Protein AF-A0A969TTC8-F1 (afdb_monomer)

pLDDT: mean 94.63, std 5.93, range [57.34, 98.88]

Foldseek 3Di:
DWAWDDKDLQQVHDDPQKDKDLQADWDQDPLHIKGFAAEQADQFFCPPPHDGHDNFIWIWHKDFAKKKKKWKKAWDDDDFQWWKDKKKDDDSQFIKDFTFTDDPPFFTWGWMWTGHRRHTDIDTDGDRCRRQIKMWMWIDHQQKIWIWIDRPVPDIDTDDIDGGPVCGRHIMTIGMTIHHSHNDTDIMMGIRMMTMTGDDPPDDPPD

Mean predicted aligned error: 3.43 Å

Structure (mmCIF, N/CA/C/O backbone):
data_AF-A0A969TTC8-F1
#
_entry.id   AF-A0A969TTC8-F1
#
loop_
_atom_site.group_PDB
_atom_site.id
_atom_site.type_symbol
_atom_site.label_atom_id
_atom_site.label_alt_id
_atom_site.label_comp_id
_atom_site.label_asym_id
_atom_site.label_entity_id
_atom_site.label_seq_id
_atom_site.pdbx_PDB_ins_code
_atom_site.Cartn_x
_atom_site.Cartn_y
_atom_site.Cartn_z
_atom_site.occupancy
_atom_site.B_iso_or_equiv
_atom_site.auth_seq_id
_atom_site.auth_comp_id
_atom_site.auth_asym_id
_atom_site.auth_atom_id
_atom_site.pdbx_PDB_model_num
ATOM 1 N N . MET A 1 1 ? -22.488 1.813 10.861 1.00 68.00 1 MET A N 1
ATOM 2 C CA . MET A 1 1 ? -21.844 2.554 9.758 1.00 68.00 1 MET A CA 1
ATOM 3 C C . MET A 1 1 ? -20.487 2.964 10.267 1.00 68.00 1 MET A C 1
ATOM 5 O O . MET A 1 1 ? -20.436 3.607 11.314 1.00 68.00 1 MET A O 1
ATOM 9 N N . ALA A 1 2 ? -19.436 2.555 9.566 1.00 84.56 2 ALA A N 1
ATOM 10 C CA . ALA A 1 2 ? -18.064 2.899 9.900 1.00 84.56 2 ALA A CA 1
ATOM 11 C C . ALA A 1 2 ? -17.879 4.426 10.033 1.00 84.56 2 ALA A C 1
ATOM 13 O O . ALA A 1 2 ? -18.469 5.205 9.280 1.00 84.56 2 ALA A O 1
ATOM 14 N N . GLU A 1 3 ? -17.085 4.856 11.013 1.00 93.69 3 GLU A N 1
ATOM 15 C CA . GLU A 1 3 ? -16.766 6.273 11.232 1.00 93.69 3 GLU A CA 1
ATOM 16 C C . GLU A 1 3 ? -15.647 6.685 10.268 1.00 93.69 3 GLU A C 1
ATOM 18 O O . GLU A 1 3 ? -14.581 6.068 10.245 1.00 93.69 3 GLU A O 1
ATOM 23 N N . LEU A 1 4 ? -15.870 7.740 9.484 1.00 96.38 4 LEU A N 1
ATOM 24 C CA . LEU A 1 4 ? -14.861 8.267 8.571 1.00 96.38 4 LEU A CA 1
ATOM 25 C C . LEU A 1 4 ? -13.770 9.012 9.346 1.00 96.38 4 LEU A C 1
ATOM 27 O O . LEU A 1 4 ? -14.056 9.969 10.061 1.00 96.38 4 LEU A O 1
ATOM 31 N N . LEU A 1 5 ? -12.515 8.596 9.177 1.00 97.12 5 LEU A N 1
ATOM 32 C CA . LEU A 1 5 ? -11.364 9.201 9.854 1.00 97.12 5 LEU A CA 1
ATOM 33 C C . LEU A 1 5 ? -10.503 10.056 8.927 1.00 97.12 5 LEU A C 1
ATOM 35 O O . LEU A 1 5 ? -9.844 10.980 9.407 1.00 97.12 5 LEU A O 1
ATOM 39 N N . ALA A 1 6 ? -10.441 9.705 7.642 1.00 97.62 6 ALA A N 1
ATOM 40 C CA . ALA A 1 6 ? -9.822 10.495 6.584 1.00 97.62 6 ALA A CA 1
ATOM 41 C C . ALA A 1 6 ? -10.371 10.059 5.219 1.00 97.62 6 ALA A C 1
ATOM 43 O O . ALA A 1 6 ? -10.564 8.867 4.980 1.00 97.62 6 ALA A O 1
ATOM 44 N N . GLU A 1 7 ? -10.568 11.017 4.321 1.00 97.81 7 GLU A N 1
ATOM 45 C CA . GLU A 1 7 ? -10.878 10.787 2.911 1.00 97.81 7 GLU A CA 1
ATOM 46 C C . GLU A 1 7 ? -10.216 11.888 2.093 1.00 97.81 7 GLU A C 1
ATOM 48 O O . GLU A 1 7 ? -10.334 13.065 2.431 1.00 97.81 7 GLU A O 1
ATOM 53 N N . THR A 1 8 ? -9.458 11.517 1.066 1.00 98.06 8 THR A N 1
ATOM 54 C CA . THR A 1 8 ? -8.721 12.487 0.256 1.00 98.06 8 THR A CA 1
ATOM 55 C C . THR A 1 8 ? -8.452 11.950 -1.144 1.00 98.06 8 THR A C 1
ATOM 57 O O . THR A 1 8 ? -8.243 10.749 -1.322 1.00 98.06 8 THR A O 1
ATOM 60 N N . ASP A 1 9 ? -8.426 12.851 -2.126 1.00 97.44 9 ASP A N 1
ATOM 61 C CA . ASP A 1 9 ? -7.838 12.636 -3.454 1.00 97.44 9 ASP A CA 1
ATOM 62 C C . ASP A 1 9 ? -6.409 13.214 -3.559 1.00 97.44 9 ASP A C 1
ATOM 64 O O . ASP A 1 9 ? -5.820 13.248 -4.639 1.00 97.44 9 ASP A O 1
ATOM 68 N N . PHE A 1 10 ? -5.866 13.657 -2.417 1.00 97.62 10 PHE A N 1
ATOM 69 C CA . PHE A 1 10 ? -4.567 14.289 -2.200 1.00 97.62 10 PHE A CA 1
ATOM 70 C C . PHE A 1 10 ? -4.339 15.647 -2.871 1.00 97.62 10 PHE A C 1
ATOM 72 O O . PHE A 1 10 ? -3.248 16.196 -2.726 1.00 97.62 10 PHE A O 1
ATOM 79 N N . LYS A 1 11 ? -5.323 16.238 -3.562 1.00 94.81 11 LYS A N 1
ATOM 80 C CA . LYS A 1 11 ? -5.116 17.510 -4.285 1.00 94.81 11 LYS A CA 1
ATOM 81 C C . LYS A 1 11 ? -4.810 18.696 -3.376 1.00 94.81 11 LYS A C 1
ATOM 83 O O . LYS A 1 11 ? -4.089 19.600 -3.786 1.00 94.81 11 LY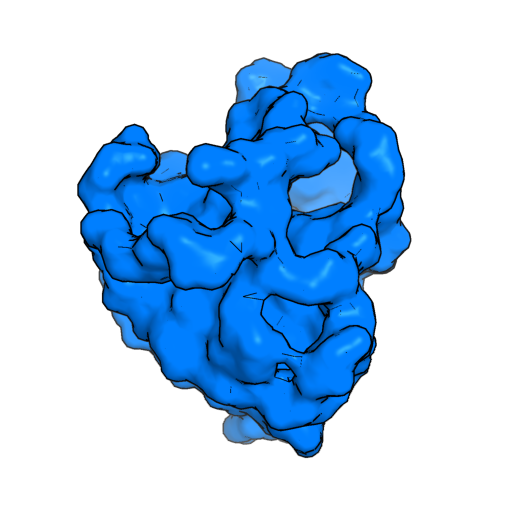S A O 1
ATOM 88 N N . ASP A 1 12 ? -5.303 18.656 -2.143 1.00 94.06 12 ASP A N 1
ATOM 89 C CA . ASP A 1 12 ? -5.035 19.669 -1.118 1.00 94.06 12 ASP A CA 1
ATOM 90 C C . ASP A 1 12 ? -3.782 19.352 -0.274 1.00 94.06 12 ASP A C 1
ATOM 92 O O . ASP A 1 12 ? -3.497 20.039 0.707 1.00 94.06 12 ASP A O 1
ATOM 96 N N . GLY A 1 13 ? -3.016 18.319 -0.645 1.00 95.12 13 GLY A N 1
ATOM 97 C CA . GLY A 1 13 ? -1.820 17.882 0.068 1.00 95.12 13 GLY A CA 1
ATOM 98 C C . GLY A 1 13 ? -2.011 16.605 0.884 1.00 95.12 13 GLY A C 1
ATOM 99 O O . GLY A 1 13 ? -2.958 15.836 0.709 1.00 95.12 13 GLY A O 1
ATOM 100 N N . ILE A 1 14 ? -1.058 16.368 1.786 1.00 97.50 14 ILE A N 1
ATOM 101 C CA . ILE A 1 14 ? -1.082 15.229 2.705 1.00 97.50 14 ILE A CA 1
ATOM 102 C C . ILE A 1 14 ? -2.140 15.488 3.795 1.00 97.50 14 ILE A C 1
ATOM 104 O O . ILE A 1 14 ? -2.090 16.537 4.442 1.00 97.50 14 ILE A O 1
ATOM 108 N N . PRO A 1 15 ? -3.084 14.556 4.034 1.00 96.12 15 PRO A N 1
ATOM 109 C CA . PRO A 1 15 ? -4.118 14.721 5.055 1.00 96.12 15 PRO A CA 1
ATOM 110 C C . PRO A 1 15 ? -3.533 14.785 6.475 1.00 96.12 15 PRO A C 1
ATOM 112 O O . PRO A 1 15 ? -2.512 14.167 6.781 1.00 96.12 15 PRO A O 1
ATOM 115 N N . GLU A 1 16 ? -4.220 15.492 7.375 1.00 95.88 16 GLU A N 1
ATOM 116 C CA . GLU A 1 16 ? -3.788 15.649 8.767 1.00 95.88 16 GLU A CA 1
ATOM 117 C C . GLU A 1 16 ? -3.580 14.295 9.474 1.00 95.88 16 GLU A C 1
ATOM 119 O O . GLU A 1 16 ? -4.350 13.341 9.323 1.00 95.88 16 GLU A O 1
ATOM 124 N N . GLY A 1 17 ? -2.520 14.213 10.284 1.00 96.81 17 GLY A N 1
ATOM 125 C CA . GLY A 1 17 ? -2.182 13.022 11.063 1.00 96.81 17 GLY A CA 1
ATOM 126 C C . GLY A 1 17 ? -1.438 11.939 10.281 1.00 96.81 17 GLY A C 1
ATOM 127 O O . GLY A 1 17 ? -1.075 10.925 10.884 1.00 96.81 17 GLY A O 1
ATOM 128 N N . PHE A 1 18 ?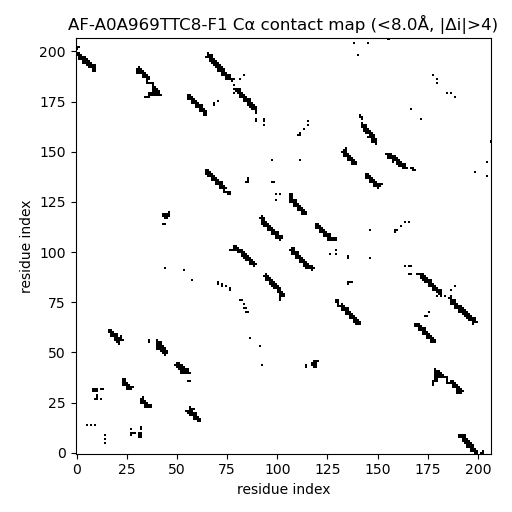 -1.187 12.147 8.985 1.00 98.56 18 PHE A N 1
ATOM 129 C CA . PHE A 1 18 ? -0.270 11.324 8.206 1.00 98.56 18 PHE A CA 1
ATOM 130 C C . PHE A 1 18 ? 1.155 11.879 8.273 1.00 98.56 18 PHE A C 1
ATOM 132 O O . PHE A 1 18 ? 1.369 13.089 8.285 1.00 98.56 18 PHE A O 1
ATOM 139 N N . THR A 1 19 ? 2.137 10.985 8.340 1.00 98.50 19 THR A N 1
ATOM 140 C CA . THR A 1 19 ? 3.561 11.324 8.384 1.00 98.50 19 THR A CA 1
ATOM 141 C C . THR A 1 19 ? 4.385 10.302 7.615 1.00 98.50 19 THR A C 1
ATOM 143 O O . THR A 1 19 ? 3.953 9.161 7.425 1.00 98.50 19 THR A O 1
ATOM 146 N N . TRP A 1 20 ? 5.566 10.711 7.167 1.00 98.69 20 TRP A N 1
ATOM 147 C CA . TRP A 1 20 ? 6.471 9.858 6.415 1.00 98.69 20 TRP A CA 1
ATOM 148 C C . TRP A 1 20 ? 7.391 9.045 7.321 1.00 98.69 20 TRP A C 1
ATOM 150 O O . TRP A 1 20 ? 7.944 9.521 8.313 1.00 98.69 20 TRP A O 1
ATOM 160 N N . ARG A 1 21 ? 7.628 7.812 6.895 1.00 98.50 21 ARG A N 1
ATOM 161 C CA . ARG A 1 21 ? 8.827 7.033 7.179 1.00 98.50 21 ARG A CA 1
ATOM 162 C C . ARG A 1 21 ? 9.594 6.914 5.865 1.00 98.50 21 ARG A C 1
ATOM 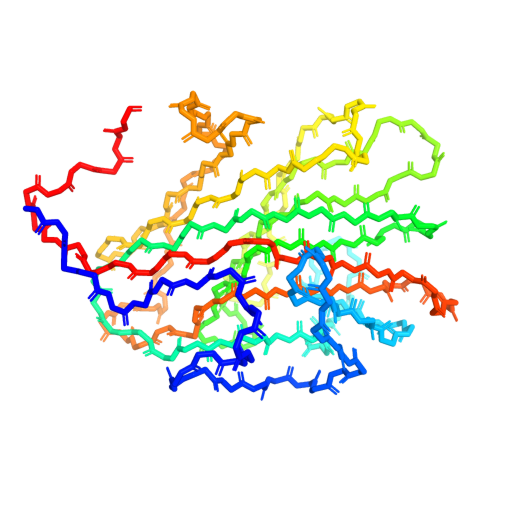164 O O . ARG A 1 21 ? 8.989 6.585 4.849 1.00 98.50 21 ARG A O 1
ATOM 171 N N . ASN A 1 22 ? 10.902 7.174 5.910 1.00 98.12 22 ASN A N 1
ATOM 172 C CA . ASN A 1 22 ? 11.776 7.193 4.732 1.00 98.12 22 ASN A CA 1
ATOM 173 C C . ASN A 1 22 ? 11.212 8.124 3.638 1.00 98.12 22 ASN A C 1
ATOM 175 O O . ASN A 1 22 ? 10.869 7.672 2.549 1.00 98.12 22 ASN A O 1
ATOM 179 N N . GLU A 1 23 ? 11.031 9.408 3.977 1.00 98.31 23 GLU A N 1
ATOM 180 C CA . GLU A 1 23 ? 10.393 10.383 3.086 1.00 98.31 23 GLU A CA 1
ATOM 181 C C . GLU A 1 23 ? 11.099 10.435 1.715 1.00 98.31 23 GLU A C 1
ATOM 183 O O . GLU A 1 23 ? 12.315 10.649 1.668 1.00 98.31 23 GLU A O 1
ATOM 188 N N . PRO A 1 24 ? 10.362 10.208 0.615 1.00 97.62 24 PRO A N 1
ATOM 189 C CA . PRO A 1 24 ? 10.896 10.236 -0.739 1.00 97.62 24 PRO A CA 1
ATOM 190 C C . PRO A 1 24 ? 10.780 11.637 -1.349 1.00 97.62 24 PRO A C 1
ATOM 192 O O . PRO A 1 24 ? 10.240 12.560 -0.738 1.00 97.62 24 PRO A O 1
ATOM 195 N N . GLU A 1 25 ? 11.193 11.780 -2.606 1.00 97.81 25 GLU A N 1
ATOM 196 C CA . GLU A 1 25 ? 10.643 12.852 -3.432 1.00 97.81 25 GLU A CA 1
ATOM 197 C C . GLU A 1 25 ? 9.165 12.551 -3.721 1.00 97.81 25 GLU A C 1
ATOM 199 O O . GLU A 1 25 ? 8.782 11.424 -4.057 1.00 97.81 25 GLU A O 1
ATOM 204 N N . TRP A 1 26 ? 8.311 13.557 -3.561 1.00 97.62 26 TRP A N 1
ATOM 205 C CA . TRP A 1 26 ? 6.886 13.443 -3.838 1.00 97.62 26 TRP A CA 1
ATOM 206 C C . TRP A 1 26 ? 6.322 14.779 -4.304 1.00 97.62 26 TRP A C 1
ATOM 208 O O . TRP A 1 26 ? 6.857 15.849 -4.008 1.00 97.62 26 TRP A O 1
ATOM 218 N N . HIS A 1 27 ? 5.218 14.717 -5.039 1.00 97.44 27 HIS A N 1
ATOM 219 C CA . HIS A 1 27 ? 4.467 15.899 -5.435 1.00 97.44 27 HIS A CA 1
ATOM 220 C C . HIS A 1 27 ? 2.973 15.591 -5.530 1.00 97.44 27 HIS A C 1
ATOM 222 O O . HIS A 1 27 ? 2.555 14.436 -5.605 1.00 97.44 27 HIS A O 1
ATOM 228 N N . VAL A 1 28 ? 2.160 16.643 -5.536 1.00 97.38 28 VAL A N 1
ATOM 229 C CA . VAL A 1 28 ? 0.719 16.554 -5.781 1.00 97.38 28 VAL A CA 1
ATOM 230 C C . VAL A 1 28 ? 0.424 17.106 -7.169 1.00 97.38 28 VAL A C 1
ATOM 232 O O . VAL A 1 28 ? 0.892 18.190 -7.521 1.00 97.38 28 VAL A O 1
ATOM 235 N N . GLY A 1 29 ? -0.349 16.363 -7.957 1.00 93.06 29 GLY A N 1
ATOM 236 C CA . GL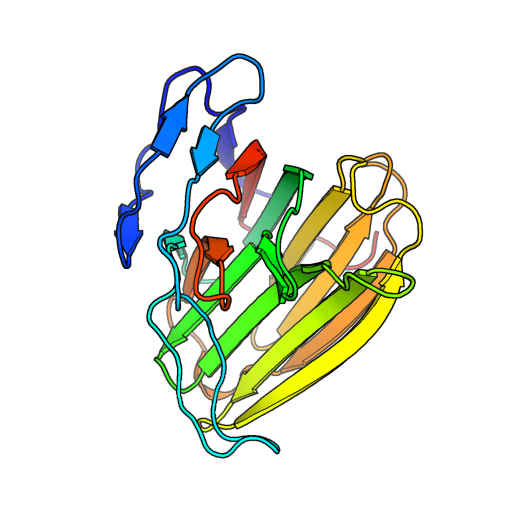Y A 1 29 ? -0.749 16.746 -9.309 1.00 93.06 29 GLY A CA 1
ATOM 237 C C . GLY A 1 29 ? -2.143 16.242 -9.675 1.00 93.06 29 GLY A C 1
ATOM 238 O O . GLY A 1 29 ? -2.933 15.846 -8.822 1.00 93.06 29 GLY A O 1
ATOM 239 N N . GLU A 1 30 ? -2.455 16.216 -10.973 1.00 92.31 30 GLU A N 1
ATOM 240 C CA . GLU A 1 30 ? -3.776 15.790 -11.469 1.00 92.31 30 GLU A CA 1
ATOM 241 C C . GLU A 1 30 ? -4.137 14.345 -11.085 1.00 92.31 30 GLU A C 1
ATOM 243 O O . GLU A 1 30 ? -5.313 14.017 -10.924 1.00 92.31 30 GLU A O 1
ATOM 248 N N . LYS A 1 31 ? -3.125 13.485 -10.917 1.00 93.25 31 LYS A N 1
ATOM 249 C CA . LYS A 1 31 ? -3.279 12.074 -10.529 1.00 93.25 31 LYS A CA 1
ATOM 250 C C . LYS A 1 31 ? -3.348 11.857 -9.008 1.00 93.25 31 LYS A C 1
ATOM 252 O O . LYS A 1 31 ? -3.421 10.705 -8.584 1.00 93.25 31 LYS A O 1
ATOM 257 N N . GLY A 1 32 ? -3.340 12.929 -8.214 1.00 96.69 32 GLY A N 1
ATOM 258 C CA . GLY A 1 32 ? -3.258 12.893 -6.754 1.00 96.69 32 GLY A CA 1
ATOM 259 C C . GLY A 1 32 ? -1.814 12.978 -6.257 1.00 96.69 32 GLY A C 1
ATOM 260 O O . GLY A 1 32 ? -1.006 13.713 -6.830 1.00 96.69 32 GLY A O 1
ATOM 261 N N . LEU A 1 33 ? -1.491 12.248 -5.189 1.00 98.12 33 LEU A N 1
ATOM 262 C CA . LEU A 1 33 ? -0.146 12.204 -4.608 1.00 98.12 33 LEU A CA 1
ATOM 263 C C . LEU A 1 33 ? 0.724 11.227 -5.395 1.00 98.12 33 LEU A C 1
ATOM 265 O O . LEU A 1 33 ? 0.432 10.034 -5.408 1.00 98.12 33 LEU A O 1
ATOM 269 N N . CYS A 1 34 ? 1.801 11.713 -5.997 1.00 97.69 34 CYS A N 1
ATOM 270 C CA . CYS A 1 34 ? 2.781 10.896 -6.701 1.00 97.69 34 CYS A CA 1
ATOM 271 C C . CYS A 1 34 ? 4.072 10.786 -5.882 1.00 97.69 34 CYS A C 1
ATOM 273 O O . CYS A 1 34 ? 4.607 11.785 -5.398 1.00 97.69 34 CYS A O 1
ATOM 275 N N . ILE A 1 35 ? 4.538 9.551 -5.712 1.00 97.62 35 ILE A N 1
ATOM 276 C CA . ILE A 1 35 ? 5.702 9.159 -4.923 1.00 97.62 35 ILE A CA 1
ATOM 277 C C . ILE A 1 35 ? 6.780 8.636 -5.870 1.00 97.62 35 ILE A C 1
ATOM 279 O O . ILE A 1 35 ? 6.526 7.682 -6.609 1.00 97.62 35 ILE A O 1
ATOM 283 N N . ALA A 1 36 ? 7.980 9.208 -5.789 1.00 96.94 36 ALA A N 1
ATOM 284 C CA . ALA A 1 36 ? 9.162 8.755 -6.514 1.00 96.94 36 ALA A CA 1
ATOM 285 C C . ALA A 1 36 ? 10.151 8.100 -5.529 1.00 96.94 36 ALA A C 1
ATOM 287 O O . ALA A 1 36 ? 10.966 8.794 -4.909 1.00 96.94 36 ALA A O 1
ATOM 288 N N . PRO A 1 37 ? 10.069 6.773 -5.302 1.00 97.12 37 PRO A N 1
ATOM 289 C CA . PRO A 1 37 ? 11.011 6.090 -4.427 1.00 97.12 37 PRO A CA 1
ATOM 290 C C . PRO A 1 37 ? 12.431 6.129 -5.005 1.00 97.12 37 PRO A C 1
ATOM 292 O O . PRO A 1 37 ? 12.645 5.940 -6.203 1.00 97.12 37 PRO A O 1
ATOM 295 N N . ALA A 1 38 ? 13.417 6.316 -4.127 1.00 97.19 38 ALA A N 1
ATOM 296 C CA . ALA A 1 38 ? 14.814 6.131 -4.492 1.00 97.19 38 ALA A CA 1
ATOM 297 C C . ALA A 1 38 ? 15.090 4.666 -4.878 1.00 97.19 38 ALA A C 1
ATOM 299 O O . ALA A 1 38 ? 14.371 3.748 -4.471 1.00 97.19 38 ALA A O 1
ATOM 300 N N . ALA A 1 39 ? 16.165 4.459 -5.638 1.00 97.12 39 ALA A N 1
ATOM 301 C CA . ALA A 1 39 ? 16.667 3.132 -5.966 1.00 97.12 39 ALA A CA 1
ATOM 302 C C . ALA A 1 39 ? 17.026 2.345 -4.695 1.00 97.12 39 ALA A C 1
ATOM 304 O O . ALA A 1 39 ? 17.329 2.928 -3.651 1.00 97.12 39 ALA A O 1
ATOM 305 N N . GLU A 1 40 ? 17.030 1.020 -4.809 1.00 97.25 40 GLU A N 1
ATOM 306 C CA . GLU A 1 40 ? 17.380 0.083 -3.737 1.00 97.25 40 GLU A CA 1
ATOM 307 C C . GLU A 1 40 ? 16.497 0.238 -2.481 1.00 97.25 40 GLU A C 1
ATOM 309 O O . GLU A 1 40 ? 16.941 0.029 -1.347 1.00 97.25 40 GLU A O 1
ATOM 314 N N . THR A 1 41 ? 15.223 0.592 -2.681 1.00 98.06 41 THR A N 1
ATOM 315 C CA . THR A 1 41 ? 14.199 0.624 -1.627 1.00 98.06 41 THR A CA 1
ATOM 316 C C . THR A 1 41 ? 13.320 -0.620 -1.681 1.00 98.06 41 THR A C 1
ATOM 318 O O . THR A 1 41 ? 12.853 -1.004 -2.752 1.00 98.06 41 THR A O 1
ATOM 321 N N . ASP A 1 42 ? 13.077 -1.259 -0.533 1.00 98.44 42 ASP A N 1
ATOM 322 C CA . ASP A 1 42 ? 12.214 -2.442 -0.426 1.00 98.44 42 ASP A CA 1
ATOM 323 C C . ASP A 1 42 ? 11.723 -2.684 1.019 1.00 98.44 42 ASP A C 1
ATOM 325 O O . ASP A 1 42 ? 12.219 -2.109 1.995 1.00 98.44 42 ASP A O 1
ATOM 329 N N . TYR A 1 43 ? 10.743 -3.579 1.136 1.00 98.62 43 TYR A N 1
ATOM 330 C CA . TYR A 1 43 ? 10.297 -4.216 2.369 1.00 98.62 43 TYR A CA 1
ATOM 331 C C . TYR A 1 43 ? 10.317 -5.736 2.200 1.00 98.62 43 TYR A C 1
ATOM 333 O O . TYR A 1 43 ? 9.461 -6.298 1.507 1.00 98.62 43 TYR A O 1
ATOM 341 N N . TRP A 1 44 ? 11.260 -6.404 2.862 1.00 98.62 44 TRP A N 1
ATOM 342 C CA . TRP A 1 44 ? 11.375 -7.862 2.879 1.00 98.62 44 TRP A CA 1
ATOM 343 C C . TRP A 1 44 ? 12.187 -8.338 4.078 1.00 98.62 44 TRP A C 1
ATOM 345 O O . TRP A 1 44 ? 13.175 -7.710 4.452 1.00 98.62 44 TRP A O 1
ATOM 355 N N . GLN A 1 45 ? 11.822 -9.485 4.647 1.00 98.56 45 GLN A N 1
ATOM 356 C CA . GLN A 1 45 ? 12.540 -10.075 5.768 1.00 98.56 45 GLN A CA 1
ATOM 357 C C . GLN A 1 45 ? 12.878 -11.549 5.523 1.00 98.56 45 GLN A C 1
ATOM 359 O O . GLN A 1 45 ? 12.004 -12.412 5.578 1.00 98.56 45 GLN A O 1
ATOM 364 N N . ARG A 1 46 ? 14.175 -11.822 5.313 1.00 98.44 46 ARG A N 1
ATOM 365 C CA . ARG A 1 46 ? 14.903 -13.110 5.392 1.00 98.44 46 ARG A CA 1
ATOM 366 C C . ARG A 1 46 ? 14.475 -14.241 4.464 1.00 98.44 46 ARG A C 1
ATOM 368 O O . ARG A 1 46 ? 15.343 -14.900 3.896 1.00 98.44 46 ARG A O 1
ATOM 375 N N . THR A 1 47 ? 13.184 -14.518 4.328 1.00 98.25 47 THR A N 1
ATOM 376 C CA . THR A 1 47 ? 12.657 -15.698 3.641 1.00 98.25 47 THR A CA 1
ATOM 377 C C . THR A 1 47 ? 13.259 -15.837 2.252 1.00 98.25 47 THR A C 1
ATOM 379 O O . THR A 1 47 ? 13.239 -14.886 1.475 1.00 98.25 47 THR A O 1
ATOM 382 N N . HIS A 1 48 ? 13.784 -17.029 1.958 1.00 98.00 48 HIS A N 1
ATOM 383 C CA . HIS A 1 48 ? 14.444 -17.422 0.708 1.00 98.00 48 HIS A CA 1
ATOM 384 C C . HIS A 1 48 ? 15.735 -16.653 0.353 1.00 98.00 48 HIS A C 1
ATOM 386 O O . HIS A 1 48 ? 16.737 -17.290 0.037 1.00 98.00 48 HIS A O 1
ATOM 392 N N . TYR A 1 49 ? 15.742 -15.322 0.434 1.00 96.19 49 TYR A N 1
ATOM 393 C CA . TYR A 1 49 ? 16.833 -14.475 -0.052 1.00 96.19 49 TYR A CA 1
ATOM 394 C C . TYR A 1 49 ? 17.894 -14.116 0.999 1.00 96.19 49 TYR A C 1
ATOM 396 O O . TYR A 1 49 ? 18.991 -13.691 0.645 1.00 96.19 49 TYR A O 1
ATOM 404 N N . GLY A 1 50 ? 17.593 -14.264 2.291 1.00 95.56 50 GLY A N 1
ATOM 405 C CA . GLY A 1 50 ? 18.526 -14.027 3.398 1.00 95.56 50 GLY A CA 1
ATOM 406 C C . GLY A 1 50 ? 18.792 -12.559 3.758 1.00 95.56 50 GLY A C 1
ATOM 407 O O . GLY A 1 50 ? 19.342 -12.309 4.829 1.00 95.56 50 GLY A O 1
ATOM 408 N N . PHE A 1 51 ? 18.389 -11.596 2.925 1.00 96.88 51 PHE A N 1
ATOM 409 C CA . PHE A 1 51 ? 18.499 -10.166 3.224 1.00 96.88 51 PHE A CA 1
ATOM 410 C C . PHE A 1 51 ? 17.316 -9.630 4.045 1.00 96.88 51 PHE A C 1
ATOM 412 O O . PHE A 1 51 ? 16.249 -10.246 4.120 1.00 96.88 51 PHE A O 1
ATOM 419 N N . CYS A 1 52 ? 17.521 -8.451 4.630 1.00 97.81 52 CYS A N 1
ATOM 420 C CA . CYS A 1 52 ? 16.522 -7.669 5.351 1.00 97.81 52 CYS A CA 1
ATOM 421 C C . CYS A 1 52 ? 16.473 -6.264 4.741 1.00 97.81 52 CYS A C 1
ATOM 423 O O . CYS A 1 52 ? 17.494 -5.573 4.715 1.00 97.81 52 CYS A O 1
ATOM 425 N N . HIS A 1 53 ? 15.302 -5.852 4.264 1.00 98.19 53 HIS A N 1
ATOM 426 C CA . HIS A 1 53 ? 15.032 -4.506 3.772 1.00 98.19 53 HIS A CA 1
ATOM 427 C C . HIS A 1 53 ? 13.827 -3.923 4.512 1.00 98.19 53 HIS A C 1
ATOM 429 O O . HIS A 1 53 ? 12.777 -4.559 4.609 1.00 98.19 53 HIS A O 1
ATOM 435 N N . ASP A 1 54 ? 14.003 -2.711 5.038 1.00 98.19 54 ASP A N 1
ATOM 436 C CA . ASP A 1 54 ? 12.989 -1.952 5.781 1.00 98.19 54 ASP A CA 1
ATOM 437 C C . ASP A 1 54 ? 13.099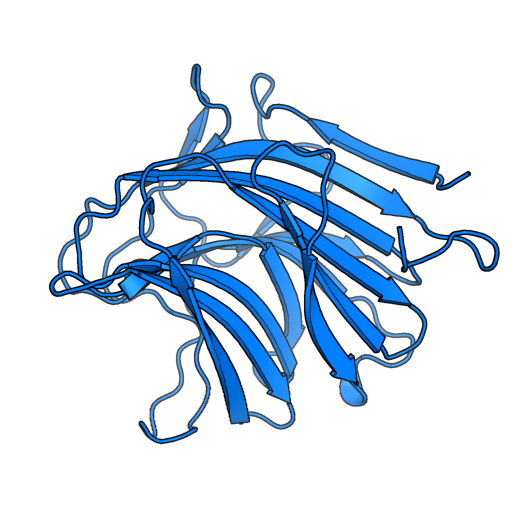 -0.440 5.495 1.00 98.19 54 ASP A C 1
ATOM 439 O O . ASP A 1 54 ? 12.867 0.420 6.347 1.00 98.19 54 ASP A O 1
ATOM 443 N N . ASN A 1 55 ? 13.522 -0.101 4.276 1.00 98.38 55 ASN A N 1
ATOM 444 C CA . ASN A 1 55 ? 13.908 1.255 3.871 1.00 98.38 55 ASN A CA 1
ATOM 445 C C . ASN A 1 55 ? 12.947 1.889 2.851 1.00 98.38 55 ASN A C 1
ATOM 447 O O . ASN A 1 55 ? 13.195 3.006 2.400 1.00 98.38 55 ASN A O 1
ATOM 451 N N . GLY A 1 56 ? 11.853 1.208 2.503 1.00 98.31 56 GLY A N 1
ATOM 452 C CA . GLY A 1 56 ? 10.829 1.736 1.605 1.00 98.31 56 GLY A CA 1
ATOM 453 C C . GLY A 1 56 ? 10.178 3.035 2.106 1.00 98.31 56 GLY A C 1
ATOM 454 O O . GLY A 1 56 ? 9.982 3.192 3.314 1.00 98.31 56 GLY A O 1
ATOM 455 N N . PRO A 1 57 ? 9.830 3.972 1.211 1.00 98.50 57 PRO A N 1
ATOM 456 C CA . PRO A 1 57 ? 8.951 5.092 1.527 1.00 98.50 57 PRO A CA 1
ATOM 457 C C . PRO A 1 57 ? 7.556 4.669 1.987 1.00 98.50 57 PRO A C 1
ATOM 459 O O . PRO A 1 57 ? 6.900 3.852 1.340 1.00 98.50 57 PRO A O 1
ATOM 462 N N . PHE A 1 58 ? 7.078 5.267 3.078 1.00 98.81 58 PHE A N 1
ATOM 463 C CA . PHE A 1 58 ? 5.787 4.940 3.681 1.00 98.81 58 PHE A CA 1
ATOM 464 C C . PHE A 1 58 ? 5.126 6.169 4.312 1.00 98.81 58 PHE A C 1
ATOM 466 O O . PHE A 1 58 ? 5.622 6.704 5.303 1.00 98.81 58 PHE A O 1
ATOM 473 N N . LEU A 1 59 ? 3.987 6.598 3.765 1.00 98.88 59 LEU A N 1
ATOM 474 C CA . LEU A 1 59 ? 3.143 7.648 4.340 1.00 98.88 59 LEU A CA 1
ATOM 475 C C . LEU A 1 59 ? 2.034 7.000 5.157 1.00 98.88 59 LEU A C 1
ATOM 477 O O . LEU A 1 59 ? 1.228 6.249 4.604 1.00 98.88 59 LEU A O 1
ATOM 481 N N . PHE A 1 60 ? 1.948 7.304 6.449 1.00 98.81 60 PHE A N 1
ATOM 482 C CA . PHE A 1 60 ? 1.066 6.570 7.352 1.00 98.81 60 PHE A CA 1
ATOM 483 C C . PHE A 1 60 ? 0.425 7.428 8.426 1.00 98.81 60 PHE A C 1
ATOM 485 O O . PHE A 1 60 ? 0.981 8.431 8.866 1.00 98.81 60 PHE A O 1
ATOM 492 N N . ARG A 1 61 ? -0.708 6.945 8.934 1.00 98.50 61 ARG A N 1
ATOM 493 C CA . ARG A 1 61 ? -1.320 7.403 10.181 1.00 98.50 61 ARG A CA 1
ATOM 494 C C . ARG A 1 61 ? -1.284 6.276 11.207 1.00 98.50 61 ARG A C 1
ATOM 496 O O . ARG A 1 61 ? -1.488 5.110 10.875 1.00 98.50 61 ARG A O 1
ATOM 503 N N . ARG A 1 62 ? -1.029 6.612 12.475 1.00 97.81 62 ARG A N 1
ATOM 504 C CA . ARG A 1 62 ? -1.122 5.640 13.577 1.00 97.81 62 ARG A CA 1
ATOM 505 C C . ARG A 1 62 ? -2.578 5.351 13.911 1.00 97.81 62 ARG A C 1
ATOM 507 O O . ARG A 1 62 ? -3.350 6.265 14.195 1.00 97.81 62 ARG A O 1
ATOM 514 N N . MET A 1 63 ? -2.914 4.071 13.938 1.00 96.62 63 MET A N 1
ATOM 515 C CA . MET A 1 63 ? -4.263 3.555 14.092 1.00 96.62 63 MET A CA 1
ATOM 516 C C . MET A 1 63 ? -4.335 2.556 15.235 1.00 96.62 63 MET A C 1
ATOM 518 O O . MET A 1 63 ? -3.532 1.636 15.317 1.00 96.62 63 MET A O 1
ATOM 522 N N . LYS A 1 64 ? -5.322 2.728 16.117 1.00 94.06 64 LYS A N 1
ATOM 523 C CA . LYS A 1 64 ? -5.638 1.786 17.196 1.00 94.06 64 LYS A CA 1
ATOM 524 C C . LYS A 1 64 ? -7.063 1.266 17.032 1.00 94.06 64 LYS A C 1
ATOM 526 O O . LYS A 1 64 ? -7.972 2.056 16.753 1.00 94.06 64 LYS A O 1
ATOM 531 N N . GLY A 1 65 ? -7.241 -0.027 17.299 1.00 93.62 65 GLY A N 1
ATOM 532 C CA . GLY A 1 65 ? -8.514 -0.731 17.151 1.00 93.62 65 GLY A CA 1
ATOM 533 C C . GLY A 1 65 ? -8.780 -1.142 15.707 1.00 93.62 65 GLY A C 1
ATOM 534 O O . GLY A 1 65 ? -7.863 -1.150 14.888 1.00 93.62 65 GLY A O 1
ATOM 535 N N . ASP A 1 66 ? -10.036 -1.464 15.420 1.00 95.44 66 ASP A N 1
ATOM 536 C CA . ASP A 1 66 ? -10.448 -1.989 14.122 1.00 95.44 66 ASP A CA 1
ATOM 537 C C . ASP A 1 66 ? -10.634 -0.855 13.106 1.00 95.44 66 ASP A C 1
ATOM 539 O O . ASP A 1 66 ? -11.200 0.203 13.413 1.00 95.44 66 ASP A O 1
ATOM 543 N N . PHE A 1 67 ? -10.134 -1.054 11.890 1.00 96.81 67 PHE A N 1
ATOM 544 C CA . PHE A 1 67 ? -10.180 -0.045 10.834 1.00 96.81 67 PHE A CA 1
ATOM 545 C C . PHE A 1 67 ? -10.162 -0.670 9.443 1.00 96.81 67 PHE A C 1
ATOM 547 O O . PHE A 1 67 ? -9.767 -1.821 9.255 1.00 96.81 67 PHE A O 1
ATOM 554 N N . ARG A 1 68 ? -10.546 0.130 8.454 1.00 97.81 68 ARG A N 1
ATOM 555 C CA . ARG A 1 68 ? -10.460 -0.184 7.033 1.00 97.81 68 ARG A CA 1
ATOM 556 C C . ARG A 1 68 ? -9.732 0.932 6.312 1.00 97.81 68 ARG A C 1
ATOM 558 O O . ARG A 1 68 ? -10.087 2.097 6.458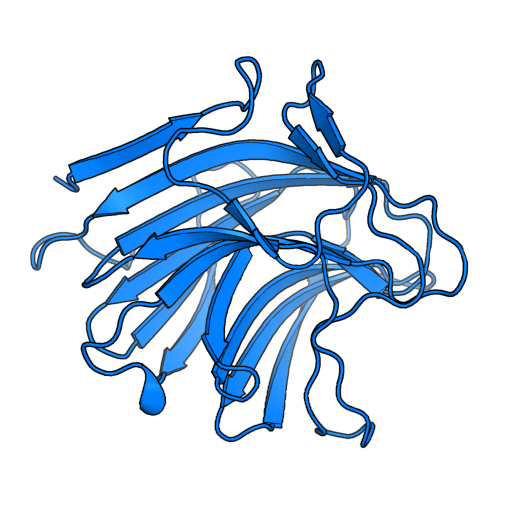 1.00 97.81 68 ARG A O 1
ATOM 565 N N . LEU A 1 69 ? -8.730 0.561 5.529 1.00 98.56 69 LEU A N 1
ATOM 566 C CA . LEU A 1 69 ? -8.007 1.450 4.635 1.00 98.56 69 LEU A CA 1
ATOM 567 C C . LEU A 1 69 ? -8.269 1.006 3.200 1.00 98.56 69 LEU A C 1
ATOM 569 O O . LEU A 1 69 ? -7.985 -0.137 2.852 1.00 98.56 69 LEU A O 1
ATOM 573 N N . THR A 1 70 ? -8.801 1.913 2.390 1.00 98.62 70 THR A N 1
ATOM 574 C CA . THR A 1 70 ? -9.049 1.717 0.961 1.00 98.62 70 THR A CA 1
ATOM 575 C C . THR A 1 70 ? -8.253 2.745 0.176 1.00 98.62 70 THR A C 1
ATOM 577 O O . THR A 1 70 ? -8.280 3.929 0.506 1.00 98.62 70 THR A O 1
ATOM 580 N N . VAL A 1 71 ? -7.533 2.304 -0.850 1.00 98.62 71 VAL A N 1
ATOM 581 C CA . VAL A 1 71 ? -6.620 3.147 -1.623 1.00 98.62 71 VAL A CA 1
ATOM 582 C C . VAL A 1 71 ? -6.750 2.828 -3.101 1.00 98.62 71 VAL A C 1
ATOM 584 O O . VAL A 1 71 ? -6.792 1.657 -3.472 1.00 98.62 71 VAL A O 1
ATOM 587 N N . ARG A 1 72 ? -6.750 3.860 -3.947 1.00 98.38 72 ARG A N 1
ATOM 588 C CA . ARG A 1 72 ? -6.635 3.716 -5.402 1.00 98.38 72 ARG A CA 1
ATOM 589 C C . ARG A 1 72 ? -5.245 4.124 -5.867 1.00 98.38 72 ARG A C 1
ATOM 591 O O . ARG A 1 72 ? -4.886 5.301 -5.806 1.00 98.38 72 ARG A O 1
ATOM 598 N N . CYS A 1 73 ? -4.498 3.151 -6.370 1.00 96.56 73 CYS A N 1
ATOM 599 C CA . CYS A 1 73 ? -3.120 3.302 -6.813 1.00 96.56 73 CYS A CA 1
ATOM 600 C C . CYS A 1 73 ? -3.020 3.110 -8.327 1.00 96.56 73 CYS A C 1
ATOM 602 O O . CYS A 1 73 ? -3.724 2.294 -8.920 1.00 96.56 73 CYS A O 1
ATOM 604 N N . SER A 1 74 ? -2.122 3.856 -8.949 1.00 94.12 74 SER A N 1
ATOM 605 C CA . SER A 1 74 ? -1.685 3.679 -10.329 1.00 94.12 74 SER A CA 1
ATOM 606 C C . SER A 1 74 ? -0.203 4.005 -10.399 1.00 94.12 74 SER A C 1
ATOM 608 O O . SER A 1 74 ? 0.276 4.834 -9.636 1.00 94.12 74 SER A O 1
ATOM 610 N N . GLY A 1 75 ? 0.535 3.398 -11.307 1.00 82.50 75 GLY A N 1
ATOM 611 C CA . GLY A 1 75 ? 1.940 3.724 -11.486 1.00 82.50 75 GLY A CA 1
ATOM 612 C C . GLY A 1 75 ? 2.406 3.127 -12.789 1.00 82.50 75 GLY A C 1
ATOM 613 O O . GLY A 1 75 ? 1.960 2.044 -13.160 1.00 82.50 75 GLY A O 1
ATOM 614 N N . ARG A 1 76 ? 3.271 3.847 -13.493 1.00 84.19 76 ARG A N 1
ATOM 615 C CA . ARG A 1 76 ? 3.931 3.291 -14.665 1.00 84.19 76 ARG A CA 1
ATOM 616 C C . ARG A 1 76 ? 5.221 2.667 -14.172 1.00 84.19 76 ARG A C 1
ATOM 618 O O . ARG A 1 76 ? 6.196 3.376 -13.951 1.00 84.19 76 ARG A O 1
ATOM 625 N N . ALA A 1 77 ? 5.180 1.368 -13.916 1.00 85.75 77 ALA A N 1
ATOM 626 C CA . ALA A 1 77 ? 6.377 0.641 -13.536 1.00 85.75 77 ALA A CA 1
ATOM 627 C C . ALA A 1 77 ? 7.371 0.630 -14.702 1.00 85.75 77 ALA A C 1
ATOM 629 O O . ALA A 1 77 ? 6.982 0.482 -15.863 1.00 85.75 77 ALA A O 1
ATOM 630 N N . GLU A 1 78 ? 8.649 0.805 -14.390 1.00 87.38 78 GLU A N 1
ATOM 631 C CA . GLU A 1 78 ? 9.712 0.876 -15.395 1.00 87.38 78 GLU A CA 1
ATOM 632 C C . GLU A 1 78 ? 10.787 -0.183 -15.148 1.00 87.38 78 GLU A C 1
ATOM 634 O O . GLU A 1 78 ? 11.377 -0.700 -16.099 1.00 87.38 78 GLU A O 1
ATOM 639 N N . HIS A 1 79 ? 11.004 -0.555 -13.886 1.00 92.00 79 HIS A N 1
ATOM 640 C CA . HIS A 1 79 ? 12.050 -1.472 -13.456 1.00 92.00 79 HIS A CA 1
ATOM 641 C C . HIS A 1 79 ? 11.460 -2.695 -12.778 1.00 92.00 79 HIS A C 1
ATOM 643 O O . HIS A 1 79 ? 10.445 -2.646 -12.085 1.00 92.00 79 HIS A O 1
ATOM 649 N N . GLN A 1 80 ? 12.147 -3.819 -12.961 1.00 93.69 80 GLN A N 1
ATOM 650 C CA . GLN A 1 80 ? 11.842 -5.070 -12.282 1.00 93.69 80 GLN A CA 1
ATOM 651 C C . GLN A 1 80 ? 11.660 -4.833 -10.767 1.00 93.69 80 GLN A C 1
ATOM 653 O O . GLN A 1 80 ? 12.563 -4.315 -10.110 1.00 93.69 80 GLN A O 1
ATOM 658 N N . TYR A 1 81 ? 10.519 -5.283 -10.239 1.00 95.50 81 TYR A N 1
ATOM 659 C CA . TYR A 1 81 ? 10.093 -5.199 -8.835 1.00 95.50 81 TYR A CA 1
ATOM 660 C C . TYR A 1 81 ? 9.611 -3.834 -8.332 1.00 95.50 81 TYR A C 1
ATOM 662 O O . TYR A 1 81 ? 9.355 -3.697 -7.133 1.00 95.50 81 TYR A O 1
ATOM 670 N N . ASP A 1 82 ? 9.425 -2.846 -9.212 1.00 96.56 82 ASP A N 1
ATOM 671 C CA . ASP A 1 82 ? 8.682 -1.633 -8.858 1.00 96.56 82 ASP A CA 1
ATOM 672 C C . ASP A 1 82 ? 7.319 -2.012 -8.270 1.00 96.56 82 ASP A C 1
ATOM 674 O O . ASP A 1 82 ? 6.592 -2.844 -8.826 1.00 96.56 82 ASP A O 1
ATOM 678 N N . GLN A 1 83 ? 6.987 -1.432 -7.119 1.00 96.81 83 GLN A N 1
ATOM 679 C CA . GLN A 1 83 ? 5.816 -1.837 -6.346 1.00 96.81 83 GLN A CA 1
ATOM 680 C C . GLN A 1 83 ? 5.217 -0.666 -5.576 1.00 96.81 83 GLN A C 1
ATOM 682 O O . GLN A 1 83 ? 5.934 0.149 -4.995 1.00 96.81 83 GLN A O 1
ATOM 687 N N . ALA A 1 84 ? 3.889 -0.621 -5.516 1.00 97.62 84 ALA A N 1
ATOM 688 C CA . ALA A 1 84 ? 3.157 0.347 -4.712 1.00 97.62 84 ALA A CA 1
ATOM 689 C C . ALA A 1 84 ? 1.792 -0.191 -4.279 1.00 97.62 84 ALA A C 1
ATOM 691 O O . ALA A 1 84 ? 1.179 -1.020 -4.961 1.00 97.62 84 ALA A O 1
ATOM 692 N N . GLY A 1 85 ? 1.313 0.285 -3.132 1.00 98.19 85 GLY A N 1
ATOM 693 C CA . GLY A 1 85 ? 0.025 -0.123 -2.583 1.00 98.19 85 GLY A CA 1
ATOM 694 C C . GLY A 1 85 ? -0.141 0.272 -1.122 1.00 98.19 85 GLY A C 1
ATOM 695 O O . GLY A 1 85 ? 0.246 1.370 -0.722 1.00 98.19 85 GLY A O 1
ATOM 696 N N . ILE A 1 86 ? -0.735 -0.618 -0.324 1.00 98.75 86 ILE A N 1
ATOM 697 C CA . ILE A 1 86 ? -0.981 -0.395 1.108 1.00 98.75 86 ILE A CA 1
ATOM 698 C C . ILE A 1 86 ? 0.091 -1.099 1.941 1.00 98.75 86 ILE A C 1
ATOM 700 O O . ILE A 1 86 ? 0.463 -2.240 1.659 1.00 98.75 86 ILE A O 1
ATOM 704 N N . TYR A 1 87 ? 0.524 -0.436 3.012 1.00 98.75 87 TYR A N 1
ATOM 705 C CA . TYR A 1 87 ? 1.401 -0.996 4.032 1.00 98.75 87 TYR A CA 1
ATOM 706 C C . TYR A 1 87 ? 0.795 -0.815 5.428 1.00 98.75 87 TYR A C 1
ATOM 708 O O . TYR A 1 87 ? 0.350 0.275 5.801 1.00 98.75 87 TYR A O 1
ATOM 716 N N . LEU A 1 88 ? 0.757 -1.908 6.192 1.00 98.25 88 LEU A N 1
ATOM 717 C CA . LEU A 1 88 ? 0.456 -1.925 7.618 1.00 98.25 88 LEU A CA 1
ATOM 718 C C . LEU A 1 88 ? 1.697 -2.358 8.377 1.00 98.25 88 LEU A C 1
ATOM 720 O O . LEU A 1 88 ? 2.275 -3.400 8.077 1.00 98.25 88 LEU A O 1
ATOM 724 N N . ARG A 1 89 ? 2.065 -1.620 9.415 1.00 98.00 89 ARG A N 1
ATOM 725 C CA . ARG A 1 89 ? 3.280 -1.900 10.168 1.00 98.00 89 ARG A CA 1
ATOM 726 C C . ARG A 1 89 ? 3.050 -1.848 11.667 1.00 98.00 89 ARG A C 1
ATOM 728 O O . ARG A 1 89 ? 2.516 -0.874 12.191 1.00 98.00 89 ARG A O 1
ATOM 735 N N . HIS A 1 90 ? 3.510 -2.887 12.352 1.00 96.50 90 HIS A N 1
ATOM 736 C CA . HIS A 1 90 ? 3.672 -2.890 13.802 1.00 96.50 90 HIS A CA 1
ATOM 737 C C . HIS A 1 90 ? 5.132 -2.610 14.184 1.00 96.50 90 HIS A C 1
ATOM 739 O O . HIS A 1 90 ? 5.409 -1.730 14.996 1.00 96.50 90 HIS A O 1
ATOM 745 N N . SER A 1 91 ? 6.063 -3.332 13.558 1.00 96.12 91 SER A N 1
ATOM 746 C CA . SER A 1 91 ? 7.510 -3.262 13.788 1.00 96.12 91 SER A CA 1
ATOM 747 C C . SER A 1 91 ? 8.269 -3.697 12.526 1.00 96.12 91 SER A C 1
ATOM 749 O O . SER A 1 91 ? 7.648 -4.039 11.523 1.00 96.12 91 SER A O 1
ATOM 751 N N . GLU A 1 92 ? 9.605 -3.701 12.563 1.00 96.44 92 GLU A N 1
ATOM 752 C CA . GLU A 1 92 ? 10.452 -4.218 11.467 1.00 96.44 92 GLU A CA 1
ATOM 753 C C . GLU A 1 92 ? 10.239 -5.717 11.210 1.00 96.44 92 GLU A C 1
ATOM 755 O O . GLU A 1 92 ? 10.379 -6.192 10.081 1.00 96.44 92 GLU A O 1
ATOM 760 N N . GLU A 1 93 ? 9.827 -6.439 12.251 1.00 96.00 93 GLU A N 1
ATOM 761 C CA . GLU A 1 93 ? 9.619 -7.884 12.239 1.00 96.00 93 GLU A CA 1
ATOM 762 C C . GLU A 1 93 ? 8.152 -8.286 12.044 1.00 96.00 93 GLU A C 1
ATOM 764 O O . GLU A 1 93 ? 7.880 -9.456 11.777 1.00 96.00 93 GLU A O 1
ATOM 769 N N . THR A 1 94 ? 7.214 -7.335 12.157 1.00 97.12 94 THR A N 1
ATOM 770 C CA . THR A 1 94 ? 5.774 -7.557 11.963 1.00 97.12 94 THR A CA 1
ATOM 771 C C . THR A 1 94 ? 5.142 -6.463 11.110 1.00 97.12 94 THR A C 1
ATOM 773 O O . THR A 1 94 ? 4.923 -5.332 11.565 1.00 97.12 94 THR A O 1
ATOM 776 N N . TRP A 1 95 ? 4.778 -6.814 9.881 1.00 98.06 95 TRP A N 1
ATOM 777 C CA . TRP A 1 95 ? 4.128 -5.912 8.933 1.00 98.06 95 TRP A CA 1
ATOM 778 C C . TRP A 1 95 ? 3.423 -6.677 7.812 1.00 98.06 95 TRP A C 1
ATOM 780 O O . TRP A 1 95 ? 3.650 -7.864 7.595 1.00 98.06 95 TRP A O 1
ATOM 790 N N . VAL A 1 96 ? 2.559 -5.981 7.080 1.00 98.50 96 VAL A N 1
ATOM 791 C CA . VAL A 1 96 ? 1.841 -6.495 5.914 1.00 98.50 96 VAL A CA 1
ATOM 792 C C . VAL A 1 96 ? 1.935 -5.477 4.795 1.00 98.50 96 VAL A C 1
ATOM 794 O O . VAL A 1 96 ? 1.626 -4.307 5.010 1.00 98.50 96 VAL A O 1
ATOM 797 N N . LYS A 1 97 ? 2.300 -5.917 3.593 1.00 98.56 97 LYS A N 1
ATOM 798 C CA . LYS A 1 97 ? 2.195 -5.099 2.378 1.00 98.56 97 LYS A CA 1
ATOM 799 C C . LYS A 1 97 ? 1.301 -5.793 1.362 1.00 98.56 97 LYS A C 1
ATOM 801 O O . LYS A 1 97 ? 1.346 -7.016 1.239 1.00 98.56 97 LYS A O 1
ATOM 806 N N . VAL A 1 98 ? 0.501 -5.020 0.642 1.00 98.44 98 VAL A N 1
ATOM 807 C CA . VAL A 1 98 ? -0.241 -5.472 -0.538 1.00 98.44 98 VAL A CA 1
ATOM 808 C C . VAL A 1 98 ? 0.034 -4.507 -1.670 1.00 98.44 98 VAL A C 1
ATOM 810 O O . VAL A 1 98 ? -0.048 -3.290 -1.490 1.00 98.44 98 VAL A O 1
ATOM 813 N N . SER A 1 99 ? 0.376 -5.052 -2.825 1.00 97.12 99 SER A N 1
ATOM 814 C CA . SER A 1 99 ? 0.764 -4.257 -3.977 1.00 97.12 99 SER A CA 1
ATOM 815 C C . SER A 1 99 ? 0.659 -5.049 -5.265 1.00 97.12 99 SER A C 1
ATOM 817 O O . SER A 1 99 ? 0.482 -6.272 -5.290 1.00 97.12 99 SER A O 1
ATOM 819 N N . LEU A 1 100 ? 0.774 -4.297 -6.348 1.00 95.50 100 LEU A N 1
ATOM 820 C CA . LEU A 1 100 ? 1.167 -4.820 -7.634 1.00 95.50 100 LEU A CA 1
ATOM 821 C C . LEU A 1 100 ? 2.685 -4.646 -7.759 1.00 95.50 100 LEU A C 1
ATOM 823 O O . LEU A 1 100 ? 3.182 -3.534 -7.608 1.00 95.50 100 LEU A O 1
ATOM 827 N N . GLU A 1 101 ? 3.393 -5.737 -8.029 1.00 95.19 101 GLU A N 1
ATOM 828 C CA . GLU A 1 101 ? 4.843 -5.779 -8.209 1.00 95.19 101 GLU A CA 1
ATOM 829 C C . GLU A 1 101 ? 5.174 -6.090 -9.671 1.00 95.19 101 GLU A C 1
ATOM 831 O O . GLU A 1 101 ? 4.726 -7.098 -10.232 1.00 95.19 101 GLU A O 1
ATOM 836 N N . TYR A 1 102 ? 5.938 -5.206 -10.304 1.00 95.50 102 TYR A N 1
ATOM 837 C CA . TYR A 1 102 ? 6.215 -5.285 -11.730 1.00 95.50 102 TYR A CA 1
ATOM 838 C C . TYR A 1 102 ? 7.220 -6.375 -12.086 1.00 95.50 102 TYR A C 1
ATOM 840 O O . TYR A 1 102 ? 8.266 -6.530 -11.453 1.00 95.50 102 TYR A O 1
ATOM 848 N N . ILE A 1 103 ? 6.920 -7.101 -13.161 1.00 94.31 103 ILE A N 1
ATOM 849 C CA . ILE A 1 103 ? 7.793 -8.121 -13.734 1.00 94.31 103 ILE A CA 1
ATOM 850 C C . ILE A 1 103 ? 8.054 -7.750 -15.194 1.00 94.31 103 ILE A C 1
ATOM 852 O O . ILE A 1 103 ? 7.134 -7.731 -16.001 1.00 94.31 103 ILE A O 1
ATOM 856 N N . GLU A 1 104 ? 9.314 -7.503 -15.554 1.00 90.06 104 GLU A N 1
ATOM 857 C CA . GLU A 1 104 ? 9.708 -7.070 -16.904 1.00 90.06 104 GLU A CA 1
ATOM 858 C C . GLU A 1 104 ? 9.344 -8.114 -17.972 1.00 90.06 104 GLU A C 1
ATOM 860 O O . GLU A 1 104 ? 8.973 -7.788 -19.099 1.00 90.06 104 GLU A O 1
ATOM 865 N N . LYS A 1 105 ? 9.457 -9.399 -17.617 1.00 90.81 105 LYS A N 1
ATOM 866 C CA . LYS A 1 105 ? 9.207 -10.530 -18.517 1.00 90.81 105 LYS A CA 1
ATOM 867 C C . LYS A 1 105 ? 8.030 -11.366 -18.034 1.00 90.81 105 LYS A C 1
ATOM 869 O O . LYS A 1 105 ? 8.220 -12.388 -17.377 1.00 90.81 105 LYS A O 1
ATOM 874 N N . GLY A 1 106 ? 6.825 -10.960 -18.420 1.00 90.19 106 GLY A N 1
ATOM 875 C CA . GLY A 1 106 ? 5.588 -11.696 -18.160 1.00 90.19 106 GLY A CA 1
ATOM 876 C C . GLY A 1 106 ? 4.548 -10.852 -17.425 1.00 90.19 106 GLY A C 1
ATOM 877 O O . GLY A 1 106 ? 4.695 -9.636 -17.358 1.00 90.19 106 GLY A O 1
ATOM 878 N N . PRO A 1 107 ? 3.479 -11.476 -16.902 1.00 93.62 107 PRO A N 1
ATOM 879 C CA . PRO A 1 107 ? 2.511 -10.762 -16.083 1.00 93.62 107 PRO A CA 1
ATOM 880 C C . PRO A 1 107 ? 3.158 -10.294 -14.775 1.00 93.62 107 PRO A C 1
ATOM 882 O O . PRO A 1 107 ? 3.914 -11.040 -14.141 1.00 93.62 107 PRO A O 1
ATOM 885 N N . SER A 1 108 ? 2.806 -9.081 -14.356 1.00 95.44 108 SER A N 1
ATOM 886 C CA . SER A 1 108 ? 3.138 -8.561 -13.031 1.00 95.44 108 SER A CA 1
ATOM 887 C C . SER A 1 108 ? 2.475 -9.397 -11.940 1.00 95.44 108 SER A C 1
ATOM 889 O O . SER A 1 108 ? 1.569 -10.195 -12.194 1.00 95.44 108 SER A O 1
ATOM 891 N N . LYS A 1 109 ? 2.926 -9.234 -10.700 1.00 96.75 109 LYS A N 1
ATOM 892 C CA . LYS A 1 109 ? 2.423 -9.989 -9.553 1.00 96.75 109 LYS A CA 1
A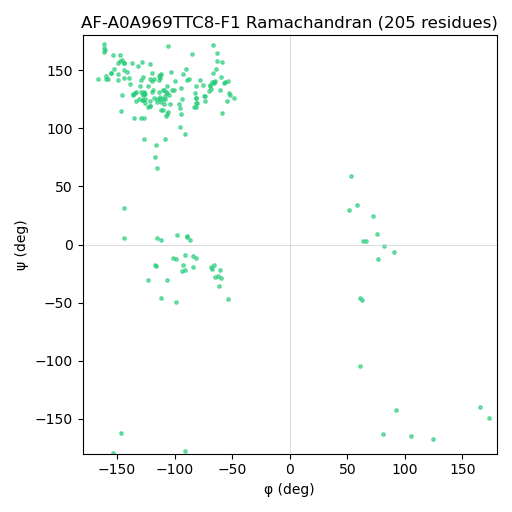TOM 893 C C . LYS A 1 109 ? 1.566 -9.100 -8.673 1.00 96.75 109 LYS A C 1
ATOM 895 O O . LYS A 1 109 ? 2.077 -8.221 -7.992 1.00 96.75 109 LYS A O 1
ATOM 900 N N . LEU A 1 110 ? 0.265 -9.361 -8.645 1.00 97.12 110 LEU A N 1
ATOM 901 C CA . LEU A 1 110 ? -0.608 -8.829 -7.606 1.00 97.12 110 LEU A CA 1
ATOM 902 C C . LEU A 1 110 ? -0.474 -9.726 -6.381 1.00 97.12 110 LEU A C 1
ATOM 904 O O . LEU A 1 110 ? -0.704 -10.932 -6.482 1.00 97.12 110 LEU A O 1
ATOM 908 N N . GLY A 1 111 ? -0.087 -9.182 -5.235 1.00 97.19 111 GLY A N 1
ATOM 909 C CA . GLY A 1 111 ? 0.196 -10.030 -4.087 1.00 97.19 111 GLY A CA 1
ATOM 910 C C . GLY A 1 111 ? 0.187 -9.323 -2.749 1.00 97.19 111 GLY A C 1
ATOM 911 O O . GLY A 1 111 ? 0.094 -8.102 -2.651 1.00 97.19 111 GLY A O 1
ATOM 912 N N . ALA A 1 112 ? 0.300 -10.143 -1.712 1.00 98.38 112 ALA A N 1
ATOM 913 C CA . ALA A 1 112 ? 0.436 -9.705 -0.338 1.00 98.38 112 ALA A CA 1
ATOM 914 C C . ALA A 1 112 ? 1.611 -10.423 0.321 1.00 98.38 112 ALA A C 1
ATOM 916 O O . ALA A 1 112 ? 1.764 -11.641 0.172 1.00 98.38 112 ALA A O 1
ATOM 917 N N . VAL A 1 113 ? 2.409 -9.665 1.070 1.00 98.62 113 VAL A N 1
ATOM 918 C CA . VAL A 1 113 ? 3.442 -10.197 1.958 1.00 98.62 113 VAL A CA 1
ATOM 919 C C . VAL A 1 113 ? 2.999 -9.972 3.390 1.00 98.62 113 VAL A C 1
ATOM 921 O O . VAL A 1 113 ? 2.697 -8.844 3.779 1.00 98.62 113 VAL A O 1
ATOM 924 N N . VAL A 1 114 ? 2.968 -11.050 4.162 1.00 98.44 114 VAL A N 1
ATOM 925 C CA . VAL A 1 114 ? 2.721 -11.030 5.601 1.00 98.44 114 VAL A CA 1
ATOM 926 C C . VAL A 1 114 ? 4.030 -11.390 6.275 1.00 98.44 114 VAL A C 1
ATOM 928 O O . VAL A 1 114 ? 4.540 -12.489 6.090 1.00 98.44 114 VAL A O 1
ATOM 931 N N . THR A 1 115 ? 4.581 -10.457 7.033 1.00 98.25 115 THR A N 1
ATOM 932 C CA . THR A 1 115 ? 5.823 -10.656 7.770 1.00 98.25 115 THR A CA 1
ATOM 933 C C . THR A 1 115 ? 5.503 -10.750 9.250 1.00 98.25 115 THR A C 1
ATOM 935 O O . THR A 1 115 ? 4.865 -9.852 9.799 1.00 98.25 115 THR A O 1
ATOM 938 N N . THR A 1 116 ? 5.942 -11.835 9.878 1.00 96.56 116 THR A N 1
ATOM 939 C CA . THR A 1 116 ? 5.798 -12.106 11.317 1.00 96.56 116 THR A CA 1
ATOM 940 C C . THR A 1 116 ? 7.090 -12.719 11.829 1.00 96.56 116 THR A C 1
ATOM 942 O O . THR A 1 116 ? 7.712 -13.501 11.103 1.00 96.56 116 THR A O 1
ATOM 945 N N . HIS A 1 117 ? 7.508 -12.390 13.052 1.00 95.44 117 HIS A N 1
ATOM 946 C CA . HIS A 1 117 ? 8.769 -12.875 13.629 1.00 95.44 117 HIS A CA 1
ATOM 947 C C . HIS A 1 117 ? 9.998 -12.664 12.720 1.00 95.44 117 HIS A C 1
ATOM 949 O O . HIS A 1 117 ? 10.933 -13.467 12.723 1.00 95.44 117 HIS A O 1
ATOM 955 N N . GLY A 1 118 ? 9.982 -11.615 11.887 1.00 96.31 118 GLY A N 1
ATOM 956 C CA . GLY A 1 118 ? 11.083 -11.294 10.978 1.00 96.31 118 GLY A CA 1
ATOM 957 C C . GLY A 1 118 ? 11.221 -12.237 9.777 1.00 96.31 118 GLY A C 1
ATOM 958 O O . GLY A 1 118 ? 12.316 -12.343 9.223 1.00 96.31 118 GLY A O 1
ATOM 959 N N . TYR A 1 119 ? 10.143 -12.911 9.363 1.00 97.88 119 TYR A N 1
ATOM 960 C CA . TYR A 1 119 ? 10.102 -13.728 8.146 1.00 97.88 119 TYR A CA 1
ATOM 961 C C . TYR A 1 119 ? 8.909 -13.354 7.270 1.00 97.88 119 TYR A C 1
ATOM 963 O O . TYR A 1 119 ? 7.764 -13.388 7.717 1.00 97.88 119 TYR A O 1
ATOM 971 N N . SER A 1 120 ? 9.184 -13.002 6.015 1.00 98.50 120 SER A N 1
ATOM 972 C CA . SER A 1 120 ? 8.178 -12.647 5.013 1.00 98.50 120 SER A CA 1
ATOM 973 C C . SER A 1 120 ? 7.553 -13.882 4.364 1.00 98.50 120 SER A C 1
ATOM 975 O O . SER A 1 120 ? 8.257 -14.715 3.799 1.00 98.50 120 SER A O 1
ATOM 977 N N . ASP A 1 121 ? 6.229 -13.981 4.388 1.00 98.31 121 ASP A N 1
ATOM 978 C CA . ASP A 1 121 ? 5.434 -14.950 3.630 1.00 98.31 121 ASP A CA 1
ATOM 979 C C . ASP A 1 121 ? 4.731 -14.214 2.487 1.00 98.31 121 ASP A C 1
ATOM 981 O O . ASP A 1 121 ? 3.857 -13.374 2.719 1.00 98.31 121 ASP A O 1
ATOM 985 N N . TRP A 1 122 ? 5.139 -14.506 1.250 1.00 98.00 122 TRP A N 1
ATOM 986 C CA . TRP A 1 122 ? 4.598 -13.871 0.053 1.00 98.00 122 TRP A CA 1
ATOM 987 C C . TRP A 1 122 ? 3.658 -14.798 -0.711 1.00 98.00 122 TRP A C 1
ATOM 989 O O . TRP A 1 122 ? 4.023 -15.902 -1.114 1.00 98.00 122 TRP A O 1
ATOM 999 N N . SER A 1 123 ? 2.468 -14.280 -1.006 1.00 96.75 123 SER A N 1
ATOM 1000 C CA . SER A 1 123 ? 1.534 -14.861 -1.969 1.00 96.75 123 SER A CA 1
ATOM 1001 C C . SER A 1 123 ? 1.280 -13.899 -3.119 1.00 96.75 123 SER A C 1
ATOM 1003 O O . SER A 1 123 ? 1.197 -12.688 -2.915 1.00 96.75 123 SER A O 1
ATOM 1005 N N . SER A 1 124 ? 1.155 -14.438 -4.330 1.00 96.94 124 SER A N 1
ATOM 1006 C CA . SER A 1 124 ? 0.895 -13.642 -5.527 1.00 96.94 124 SER A CA 1
ATOM 1007 C C . SER A 1 124 ? 0.055 -14.392 -6.552 1.00 96.94 124 SER A C 1
ATOM 1009 O O . SER A 1 124 ? 0.016 -15.624 -6.577 1.00 96.94 124 SER A O 1
ATOM 1011 N N . GLN A 1 125 ? -0.587 -13.617 -7.416 1.00 96.25 125 GLN A N 1
ATOM 1012 C CA . GLN A 1 125 ? -1.296 -14.056 -8.608 1.00 96.25 125 GLN A CA 1
ATOM 1013 C C . GLN A 1 125 ? -0.870 -13.185 -9.802 1.00 96.25 125 GLN A C 1
ATOM 1015 O O . GLN A 1 125 ? -0.453 -12.039 -9.606 1.00 96.25 125 GLN A O 1
ATOM 1020 N N . PRO A 1 126 ? -0.946 -13.703 -11.038 1.00 96.25 126 PRO A N 1
ATOM 1021 C CA . PRO A 1 126 ? -0.605 -12.918 -12.217 1.00 96.25 126 PRO A CA 1
ATOM 1022 C C . PRO A 1 126 ? -1.614 -11.782 -12.444 1.00 96.25 126 PRO A C 1
ATOM 1024 O O . PRO A 1 126 ? -2.822 -11.984 -12.334 1.00 96.25 126 PRO A O 1
ATOM 1027 N N . GLU A 1 127 ? -1.115 -10.611 -12.827 1.00 94.06 127 GLU A N 1
ATOM 1028 C CA . GLU A 1 127 ? -1.885 -9.468 -13.323 1.00 94.06 127 GLU A CA 1
ATOM 1029 C C . GLU A 1 127 ? -1.331 -9.046 -14.687 1.00 94.06 127 GLU A C 1
ATOM 1031 O O . GLU A 1 127 ? -0.134 -8.807 -14.851 1.00 94.06 127 GLU A O 1
ATOM 1036 N N . ALA A 1 128 ? -2.215 -9.000 -15.681 1.00 86.56 128 ALA A N 1
ATOM 1037 C CA . ALA A 1 128 ? -1.849 -8.769 -17.074 1.00 86.56 128 ALA A CA 1
ATOM 1038 C C . ALA A 1 128 ? -1.872 -7.285 -17.461 1.00 86.56 128 ALA A C 1
ATOM 1040 O O . ALA A 1 128 ? -1.191 -6.912 -18.411 1.00 86.56 128 ALA A O 1
ATOM 1041 N N . ASP A 1 129 ? -2.613 -6.450 -16.723 1.00 86.62 129 ASP A N 1
ATOM 1042 C CA . ASP A 1 129 ? -2.768 -5.021 -17.009 1.00 86.62 129 ASP A CA 1
ATOM 1043 C C . ASP A 1 129 ? -2.162 -4.148 -15.888 1.00 86.62 129 ASP A C 1
ATOM 1045 O O . ASP A 1 129 ? -2.903 -3.443 -15.195 1.00 86.62 129 ASP A O 1
ATOM 1049 N N . PRO A 1 130 ? -0.832 -4.166 -15.672 1.00 83.12 130 PRO A N 1
ATOM 1050 C CA . PRO A 1 130 ? -0.219 -3.501 -14.525 1.00 83.12 130 PRO A CA 1
ATOM 1051 C C . PRO A 1 130 ? -0.304 -1.968 -14.542 1.00 83.12 130 PRO A C 1
ATOM 1053 O O . PRO A 1 130 ? -0.214 -1.340 -13.492 1.00 83.12 130 PRO A O 1
ATOM 1056 N N . ASP A 1 131 ? -0.514 -1.364 -15.713 1.00 85.00 131 ASP A N 1
ATOM 1057 C CA . ASP A 1 131 ? -0.619 0.092 -15.863 1.00 85.00 131 ASP A CA 1
ATOM 1058 C C . ASP A 1 131 ? -2.013 0.640 -15.510 1.00 85.00 131 ASP A C 1
ATOM 1060 O O . ASP A 1 131 ? -2.210 1.857 -15.415 1.00 85.00 131 ASP A O 1
ATOM 1064 N N . LYS A 1 132 ? -3.020 -0.232 -15.352 1.00 91.38 132 LYS A N 1
ATOM 1065 C CA . LYS A 1 132 ? -4.371 0.206 -14.990 1.00 91.38 132 LYS A CA 1
ATOM 1066 C C . LYS A 1 132 ? -4.441 0.515 -13.494 1.00 91.38 132 LYS A C 1
ATOM 1068 O O . LYS A 1 132 ? -3.878 -0.227 -12.691 1.00 91.38 132 LYS A O 1
ATOM 1073 N N . PRO A 1 133 ? -5.181 1.566 -13.090 1.00 94.69 133 PRO A N 1
ATOM 1074 C CA . PRO A 1 133 ? -5.427 1.817 -11.681 1.00 94.69 133 PRO A CA 1
ATOM 1075 C C . PRO A 1 133 ? -6.084 0.611 -11.010 1.00 94.69 133 PRO A C 1
ATOM 1077 O O . PRO A 1 133 ? -7.009 0.013 -11.563 1.00 94.69 133 PRO A O 1
ATOM 1080 N N . ILE A 1 134 ? -5.637 0.307 -9.801 1.00 96.56 134 ILE A N 1
ATOM 1081 C CA . ILE A 1 134 ? -6.153 -0.774 -8.971 1.00 96.56 134 ILE A CA 1
ATOM 1082 C C . ILE A 1 134 ? -6.508 -0.224 -7.594 1.00 96.56 134 ILE A C 1
ATOM 1084 O O . ILE A 1 134 ? -5.846 0.669 -7.055 1.00 96.56 134 ILE A O 1
ATOM 1088 N N . PHE A 1 135 ? -7.580 -0.757 -7.026 1.00 98.19 135 PHE A N 1
ATOM 1089 C CA . PHE A 1 135 ? -7.950 -0.506 -5.650 1.00 98.19 135 PHE A CA 1
ATOM 1090 C C . PHE A 1 135 ? -7.398 -1.609 -4.757 1.00 98.19 135 PHE A C 1
ATOM 1092 O O . PHE A 1 135 ? -7.554 -2.798 -5.040 1.00 98.19 135 PHE A O 1
ATOM 1099 N N . PHE A 1 136 ? -6.811 -1.195 -3.645 1.00 98.38 136 PHE A N 1
ATOM 1100 C CA . PHE A 1 136 ? -6.429 -2.058 -2.541 1.00 98.38 136 PHE A CA 1
ATOM 1101 C C . PHE A 1 136 ? -7.299 -1.728 -1.340 1.00 98.38 136 PHE A C 1
ATOM 1103 O O . PHE A 1 136 ? -7.592 -0.558 -1.078 1.00 98.38 136 PHE A O 1
ATOM 1110 N N . ARG A 1 137 ? -7.674 -2.748 -0.576 1.00 98.12 137 ARG A N 1
ATOM 1111 C CA . ARG A 1 137 ? -8.346 -2.574 0.704 1.00 98.12 137 ARG A CA 1
ATOM 1112 C C . ARG A 1 137 ? -7.755 -3.516 1.731 1.00 98.12 137 ARG A C 1
ATOM 1114 O O . ARG A 1 137 ? -7.675 -4.716 1.494 1.00 98.12 137 ARG A O 1
ATOM 1121 N N . ILE A 1 138 ? -7.385 -2.968 2.884 1.00 97.75 138 ILE A N 1
ATOM 1122 C CA . ILE A 1 138 ? -7.064 -3.762 4.069 1.00 97.75 138 ILE A CA 1
ATOM 1123 C C . ILE A 1 138 ? -8.039 -3.412 5.186 1.00 97.75 138 ILE A C 1
ATOM 1125 O O . ILE A 1 138 ? -8.176 -2.245 5.554 1.00 97.75 138 ILE A O 1
ATOM 1129 N N . SER A 1 139 ? -8.689 -4.431 5.746 1.00 96.88 139 SER A N 1
ATOM 1130 C CA . SER A 1 139 ? -9.458 -4.315 6.988 1.00 96.88 139 SER A CA 1
ATOM 1131 C C . SER A 1 139 ? -8.718 -5.023 8.117 1.00 96.88 139 SER A C 1
ATOM 1133 O O . SER A 1 139 ? -8.359 -6.192 7.987 1.00 96.88 139 SER A O 1
ATOM 1135 N N . ARG A 1 140 ? -8.498 -4.325 9.229 1.00 94.81 140 ARG A N 1
ATOM 1136 C CA . ARG A 1 140 ? -7.942 -4.867 10.468 1.00 94.81 140 ARG A CA 1
ATOM 1137 C C . ARG A 1 140 ? -9.080 -5.044 11.470 1.00 94.81 140 ARG A C 1
ATOM 1139 O O . ARG A 1 140 ? -9.725 -4.055 11.809 1.00 94.81 140 ARG A O 1
ATOM 1146 N N . VAL A 1 141 ? -9.299 -6.270 11.946 1.00 92.88 141 VAL A N 1
ATOM 1147 C CA . VAL A 1 141 ? -10.285 -6.588 12.996 1.00 92.88 141 VAL A CA 1
ATOM 1148 C C . VAL A 1 141 ? -9.646 -7.494 14.042 1.00 92.88 141 VAL A C 1
ATOM 1150 O O . VAL A 1 141 ? -9.113 -8.549 13.707 1.00 92.88 141 VAL A O 1
ATOM 1153 N N . GLY A 1 142 ? -9.646 -7.100 15.315 1.00 91.19 142 GLY A N 1
ATOM 1154 C CA . GLY A 1 142 ? -9.085 -7.913 16.401 1.00 91.19 142 GLY A CA 1
ATOM 1155 C C . GLY A 1 142 ? -7.593 -8.173 16.205 1.00 91.19 142 GLY A C 1
ATOM 1156 O O . GLY A 1 142 ? -6.814 -7.239 16.343 1.00 91.19 142 GLY A O 1
ATOM 1157 N N . ASN A 1 143 ? -7.199 -9.389 15.790 1.00 90.75 143 ASN A N 1
ATOM 1158 C CA . ASN A 1 143 ? -5.832 -9.787 15.369 1.00 90.75 143 ASN A CA 1
ATOM 1159 C C . ASN A 1 143 ? -5.699 -10.207 13.899 1.00 90.75 143 ASN A C 1
ATOM 1161 O O . ASN A 1 143 ? -4.633 -10.616 13.453 1.00 90.75 143 ASN A O 1
ATOM 1165 N N . GLU A 1 144 ? -6.766 -10.061 13.130 1.00 93.06 144 GLU A N 1
ATOM 1166 C CA . GLU A 1 144 ? -6.842 -10.476 11.741 1.00 93.06 144 GLU A CA 1
ATOM 1167 C C . GLU A 1 144 ? -6.709 -9.284 10.791 1.00 93.06 144 GLU A C 1
ATOM 1169 O O . GLU A 1 144 ? -7.123 -8.157 11.101 1.00 93.06 144 GLU A O 1
ATOM 1174 N N . VAL A 1 145 ? -6.123 -9.5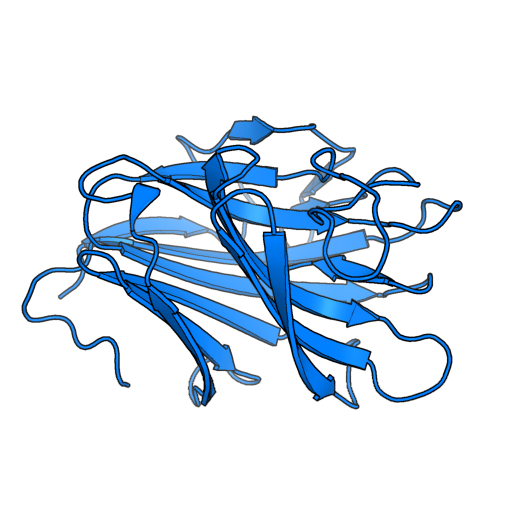51 9.628 1.00 95.38 145 VAL A N 1
ATOM 1175 C CA . VAL A 1 145 ? -6.122 -8.669 8.462 1.00 95.38 145 VAL A CA 1
ATOM 1176 C C . VAL A 1 145 ? -6.814 -9.362 7.297 1.00 95.38 145 VAL A C 1
ATOM 1178 O O . VAL A 1 145 ? -6.518 -10.515 6.985 1.00 95.38 145 VAL A O 1
ATOM 1181 N N . PHE A 1 146 ? -7.709 -8.633 6.644 1.00 97.06 146 PHE A N 1
ATOM 1182 C CA . PHE A 1 146 ? -8.415 -9.035 5.432 1.00 97.06 146 PHE A CA 1
ATOM 1183 C C . PHE A 1 146 ? -7.942 -8.137 4.302 1.00 97.06 146 PHE A C 1
ATOM 1185 O O . PHE A 1 146 ? -7.961 -6.913 4.457 1.00 97.06 146 PHE A O 1
ATOM 1192 N N . ILE A 1 147 ? -7.494 -8.732 3.201 1.00 97.81 147 ILE A N 1
ATOM 1193 C CA . ILE A 1 147 ? -6.923 -8.010 2.066 1.00 97.81 147 ILE A CA 1
ATOM 1194 C C . ILE A 1 147 ? -7.743 -8.317 0.822 1.00 97.81 147 ILE A C 1
ATOM 1196 O O . ILE A 1 147 ? -7.787 -9.466 0.369 1.00 97.81 147 ILE A O 1
ATOM 1200 N N . ASP A 1 148 ? -8.324 -7.266 0.256 1.00 96.81 148 ASP A N 1
ATOM 1201 C CA . ASP A 1 148 ? -9.098 -7.316 -0.975 1.00 96.81 148 ASP A CA 1
ATOM 1202 C C . ASP A 1 148 ? -8.500 -6.386 -2.030 1.00 96.81 148 ASP A C 1
ATOM 1204 O O . ASP A 1 148 ? -7.866 -5.369 -1.724 1.00 96.81 148 ASP A O 1
ATOM 1208 N N . THR A 1 149 ? -8.767 -6.705 -3.290 1.00 97.12 149 THR A N 1
ATOM 1209 C CA . THR A 1 149 ? -8.446 -5.853 -4.433 1.00 97.12 149 THR A CA 1
ATOM 1210 C C . THR A 1 149 ? -9.673 -5.654 -5.309 1.00 97.12 149 THR A C 1
ATOM 1212 O O . THR A 1 149 ? -10.616 -6.447 -5.285 1.00 97.12 149 THR A O 1
ATOM 1215 N N . SER A 1 150 ? -9.682 -4.571 -6.079 1.00 96.81 150 SER A N 1
ATOM 1216 C CA . SER A 1 150 ? -10.752 -4.286 -7.030 1.00 96.81 150 SER A CA 1
ATOM 1217 C C . SER A 1 150 ? -10.221 -3.515 -8.238 1.00 96.81 150 SER A C 1
ATOM 1219 O O . SER A 1 150 ? -9.288 -2.720 -8.121 1.00 96.81 150 SER A O 1
ATOM 1221 N N . LYS A 1 151 ? -10.809 -3.757 -9.414 1.00 95.31 151 LYS A N 1
ATOM 1222 C CA . LYS A 1 151 ? -10.484 -3.032 -10.657 1.00 95.31 151 LYS A CA 1
ATOM 1223 C C . LYS A 1 151 ? -11.402 -1.829 -10.896 1.00 95.31 151 LYS A C 1
ATOM 1225 O O . LYS A 1 151 ? -11.018 -0.910 -11.613 1.00 95.31 151 LYS A O 1
ATOM 1230 N N . ASP A 1 152 ? -12.594 -1.831 -10.307 1.00 94.81 152 ASP A N 1
ATOM 1231 C CA . ASP A 1 152 ? -13.648 -0.827 -10.507 1.00 94.81 152 ASP A CA 1
ATOM 1232 C C . ASP A 1 152 ? -13.973 -0.030 -9.229 1.00 94.81 152 ASP A C 1
ATOM 1234 O O . ASP A 1 152 ? -14.482 1.082 -9.326 1.00 94.81 152 ASP A O 1
ATOM 1238 N N . GLY A 1 153 ? -13.600 -0.542 -8.053 1.00 95.50 153 GLY A N 1
ATOM 1239 C CA . GLY A 1 153 ? -13.948 0.015 -6.742 1.00 95.50 153 GLY A CA 1
ATOM 1240 C C . GLY A 1 153 ? -15.246 -0.559 -6.161 1.00 95.50 153 GLY A C 1
ATOM 1241 O O . GLY A 1 153 ? -15.542 -0.319 -4.989 1.00 95.50 153 GLY A O 1
ATOM 1242 N N . ASP A 1 154 ? -15.965 -1.374 -6.936 1.00 94.00 154 ASP A N 1
ATOM 1243 C CA . ASP A 1 154 ? -17.287 -1.916 -6.608 1.00 94.00 154 ASP A CA 1
ATOM 1244 C C . ASP A 1 154 ? -17.233 -3.433 -6.377 1.00 94.00 154 ASP A C 1
ATOM 1246 O O . ASP A 1 154 ? -17.756 -3.939 -5.384 1.00 94.00 154 ASP A O 1
ATOM 1250 N N . SER A 1 155 ? -16.553 -4.163 -7.263 1.00 95.19 155 SER A N 1
ATOM 1251 C CA . SER A 1 155 ? -16.385 -5.615 -7.212 1.00 95.19 155 SER A CA 1
ATOM 1252 C C . SER A 1 155 ? -15.074 -5.958 -6.513 1.00 95.19 155 SER A C 1
ATOM 1254 O O . SER A 1 155 ? -13.993 -5.686 -7.043 1.00 95.19 155 SER A O 1
ATOM 1256 N N . TRP A 1 156 ? -15.156 -6.555 -5.326 1.00 95.94 156 TRP A N 1
ATOM 1257 C CA . TRP A 1 156 ? -13.993 -6.839 -4.484 1.00 95.94 156 TRP A CA 1
ATOM 1258 C C . TRP A 1 156 ? -13.645 -8.324 -4.471 1.00 95.94 156 TRP A C 1
ATOM 1260 O O . TRP A 1 156 ? -14.512 -9.183 -4.335 1.00 95.94 156 TRP A O 1
ATOM 1270 N N . PHE A 1 157 ? -12.352 -8.618 -4.581 1.00 95.25 157 PHE A N 1
ATOM 1271 C CA . PHE A 1 157 ? -11.814 -9.971 -4.562 1.00 95.25 157 PHE A CA 1
ATOM 1272 C C . PHE A 1 157 ? -10.820 -10.102 -3.421 1.00 95.25 157 PHE A C 1
ATOM 1274 O O . PHE A 1 157 ? -9.796 -9.419 -3.393 1.00 95.25 157 PHE A O 1
ATOM 1281 N N . GLN A 1 158 ? -11.116 -11.000 -2.490 1.00 96.25 158 GLN A N 1
ATOM 1282 C CA . GLN A 1 158 ? -10.201 -11.314 -1.408 1.00 96.25 158 GLN A CA 1
ATOM 1283 C C . GLN A 1 158 ? -8.985 -12.069 -1.946 1.00 96.25 158 GLN A C 1
ATOM 1285 O O . GLN A 1 158 ? -9.129 -13.058 -2.665 1.00 96.25 158 GLN A O 1
ATOM 1290 N N . ILE A 1 159 ? -7.794 -11.634 -1.544 1.00 96.62 159 ILE A N 1
ATOM 1291 C CA . ILE A 1 159 ? -6.529 -12.286 -1.912 1.00 96.62 159 ILE A CA 1
ATOM 1292 C C . ILE A 1 159 ? -5.764 -12.833 -0.704 1.00 96.62 159 ILE A C 1
ATOM 1294 O O . ILE A 1 159 ? -4.882 -13.677 -0.866 1.00 96.62 159 ILE A O 1
ATOM 1298 N N . ARG A 1 160 ? -6.079 -12.377 0.517 1.00 97.31 160 ARG A N 1
ATOM 1299 C CA . ARG A 1 160 ? -5.415 -12.857 1.735 1.00 97.31 160 ARG A CA 1
ATOM 1300 C C . ARG A 1 160 ? -6.268 -12.626 2.980 1.00 97.31 160 ARG A C 1
ATOM 1302 O O . ARG A 1 160 ? -6.866 -11.564 3.146 1.00 97.31 160 ARG A O 1
ATOM 1309 N N . ILE A 1 161 ? -6.213 -13.590 3.893 1.00 96.50 161 ILE A N 1
ATOM 1310 C CA . ILE A 1 161 ? -6.513 -13.408 5.316 1.00 96.50 161 ILE A CA 1
ATOM 1311 C C . ILE A 1 161 ? -5.277 -13.855 6.086 1.00 96.50 161 ILE A C 1
ATOM 1313 O O . ILE A 1 161 ? -4.677 -14.877 5.746 1.00 96.50 161 ILE A O 1
ATOM 1317 N N . ALA A 1 162 ? -4.880 -13.094 7.101 1.00 95.94 162 ALA A N 1
ATOM 1318 C CA . ALA A 1 162 ? -3.775 -13.475 7.970 1.00 95.94 162 ALA A CA 1
ATOM 1319 C C . ALA A 1 162 ? -3.986 -13.017 9.413 1.00 95.94 162 ALA A C 1
ATOM 1321 O O . ALA A 1 162 ? -4.742 -12.083 9.684 1.00 95.94 162 ALA A O 1
ATOM 1322 N N . HIS A 1 163 ? -3.286 -13.679 10.330 1.00 93.19 163 HIS A N 1
ATOM 1323 C CA . HIS A 1 163 ? -3.257 -13.348 11.749 1.00 93.19 163 HIS A CA 1
ATOM 1324 C C . HIS A 1 163 ? -1.956 -12.607 12.091 1.00 93.19 163 HIS A C 1
ATOM 1326 O O . HIS A 1 163 ? -0.879 -13.042 11.692 1.00 93.19 163 HIS A O 1
ATOM 1332 N N . LEU A 1 164 ? -2.054 -11.504 12.833 1.00 90.00 164 LEU A N 1
ATOM 1333 C CA . LEU A 1 164 ? -0.933 -10.672 13.282 1.00 90.00 164 LEU A CA 1
ATOM 1334 C C . LEU A 1 164 ? -0.850 -10.683 14.813 1.00 90.00 164 LEU A C 1
ATOM 1336 O O . LEU A 1 164 ? -1.239 -9.711 15.468 1.00 90.00 164 LEU A O 1
ATOM 1340 N N . GLU A 1 165 ? -0.352 -11.785 15.376 1.00 81.38 165 GLU A N 1
ATOM 1341 C CA . GLU A 1 165 ? -0.324 -12.039 16.826 1.00 81.38 165 GLU A CA 1
ATOM 1342 C C . GLU A 1 165 ? 0.347 -10.902 17.613 1.00 81.38 165 GLU A C 1
ATOM 1344 O O . GLU A 1 165 ? -0.224 -10.381 18.571 1.00 81.38 165 GLU A O 1
ATOM 1349 N N . GLU A 1 166 ? 1.513 -10.443 17.151 1.00 80.94 166 GLU A N 1
ATOM 1350 C CA . GLU A 1 166 ? 2.329 -9.424 17.830 1.00 80.94 166 GLU A CA 1
ATOM 1351 C C . GLU A 1 166 ? 1.642 -8.046 17.893 1.00 80.94 166 GLU A C 1
ATOM 1353 O O . GLU A 1 166 ? 1.976 -7.208 18.727 1.00 80.94 166 GLU A O 1
ATOM 1358 N N . SER A 1 167 ? 0.621 -7.813 17.061 1.00 79.31 167 SER A N 1
ATOM 1359 C CA . SER A 1 167 ? -0.104 -6.537 17.008 1.00 79.31 167 SER A CA 1
ATOM 1360 C C . SER A 1 167 ? -1.297 -6.442 17.971 1.00 79.31 167 SER A C 1
ATOM 1362 O O . SER A 1 167 ? -2.052 -5.467 17.925 1.00 79.31 167 SER A O 1
ATOM 1364 N N . ALA A 1 168 ? -1.502 -7.435 18.842 1.00 79.88 168 ALA A N 1
ATOM 1365 C CA . ALA A 1 168 ? -2.698 -7.534 19.675 1.00 79.88 168 ALA A CA 1
ATOM 1366 C C . ALA A 1 168 ? -2.924 -6.325 20.596 1.00 79.88 168 ALA A C 1
ATOM 1368 O O . ALA A 1 168 ? -2.172 -6.068 21.536 1.00 79.88 168 ALA A O 1
ATOM 1369 N N . GLY A 1 169 ? -3.993 -5.568 20.325 1.00 80.81 169 GLY A N 1
ATOM 1370 C CA . GLY A 1 169 ? -4.351 -4.355 21.071 1.00 80.81 169 GLY A CA 1
ATOM 1371 C C . GLY A 1 169 ? -3.362 -3.190 20.919 1.00 80.81 169 GLY A C 1
ATOM 1372 O O . GLY A 1 169 ? -3.566 -2.134 21.533 1.00 80.81 169 GLY A O 1
ATOM 1373 N N . GLN A 1 170 ? -2.321 -3.359 20.101 1.00 89.31 170 GLN A N 1
ATOM 1374 C CA . GLN A 1 170 ? -1.301 -2.356 19.829 1.00 89.31 170 GLN A CA 1
ATOM 1375 C C . GLN A 1 170 ? -1.695 -1.493 18.627 1.00 89.31 170 GLN A C 1
ATOM 1377 O O . GLN A 1 170 ? -2.424 -1.946 17.742 1.00 89.31 170 GLN A O 1
ATOM 1382 N N . PRO A 1 171 ? -1.244 -0.229 18.579 1.00 92.19 171 PRO A N 1
ATOM 1383 C CA . PRO A 1 171 ? -1.420 0.575 17.385 1.00 92.19 171 PRO A CA 1
ATOM 1384 C C . PRO A 1 171 ? -0.602 0.012 16.212 1.00 92.19 171 PRO A C 1
ATOM 1386 O O . PRO A 1 171 ? 0.499 -0.509 16.394 1.00 92.19 171 PRO A O 1
ATOM 1389 N N . LEU A 1 172 ? -1.139 0.178 15.007 1.00 95.94 172 LEU A N 1
ATOM 1390 C CA . LEU A 1 172 ? -0.459 -0.051 13.737 1.00 95.94 172 LEU A CA 1
ATOM 1391 C C . LEU A 1 172 ? -0.245 1.278 13.019 1.00 95.94 172 LEU A C 1
ATOM 1393 O O . LEU A 1 172 ? -1.067 2.188 13.093 1.00 95.94 172 LEU A O 1
ATOM 1397 N N . GLU A 1 173 ? 0.852 1.384 12.292 1.00 98.12 173 GLU A N 1
ATOM 1398 C CA . GLU A 1 173 ? 1.044 2.396 11.262 1.00 98.12 173 GLU A CA 1
ATOM 1399 C C . GLU A 1 173 ? 0.322 1.900 10.002 1.00 98.12 173 GLU A C 1
ATOM 1401 O O . GLU A 1 173 ? 0.592 0.792 9.543 1.00 98.12 173 GLU A O 1
ATOM 1406 N N . ALA A 1 174 ? -0.632 2.670 9.474 1.00 98.56 174 ALA A N 1
ATOM 1407 C CA . ALA A 1 174 ? -1.446 2.285 8.322 1.00 98.56 174 ALA A CA 1
ATOM 1408 C C . ALA A 1 174 ? -1.400 3.366 7.242 1.00 98.56 174 ALA A C 1
ATOM 1410 O O . ALA A 1 174 ? -1.658 4.540 7.526 1.00 98.56 174 ALA A O 1
ATOM 1411 N N . GLY A 1 175 ? -1.100 2.977 6.005 1.00 98.69 175 GLY A N 1
ATOM 1412 C CA . GLY A 1 175 ? -1.047 3.930 4.905 1.00 98.69 175 GLY A CA 1
ATOM 1413 C C . GLY A 1 175 ? -0.527 3.348 3.600 1.00 98.69 175 GLY A C 1
ATOM 1414 O O . GLY A 1 175 ? -0.733 2.169 3.313 1.00 98.69 175 GLY A O 1
ATOM 1415 N N . ILE A 1 176 ? 0.118 4.193 2.804 1.00 98.75 176 ILE A N 1
ATOM 1416 C CA . ILE A 1 176 ? 0.546 3.888 1.436 1.00 98.75 176 ILE A CA 1
ATOM 1417 C C . ILE A 1 176 ? 2.060 3.838 1.328 1.00 98.75 176 ILE A C 1
ATOM 1419 O O . ILE A 1 176 ? 2.764 4.597 1.995 1.00 98.75 176 ILE A O 1
ATOM 1423 N N . TYR A 1 177 ? 2.554 2.955 0.471 1.00 98.75 177 TYR A N 1
ATOM 1424 C CA . TYR A 1 177 ? 3.982 2.782 0.242 1.00 98.75 177 TYR A CA 1
ATOM 1425 C C . TYR A 1 177 ? 4.284 2.645 -1.248 1.00 98.75 177 TYR A C 1
ATOM 1427 O O . TYR A 1 177 ? 3.422 2.233 -2.031 1.00 98.75 177 TYR A O 1
ATOM 1435 N N . ALA A 1 178 ? 5.521 2.963 -1.617 1.00 97.94 178 ALA A N 1
ATOM 1436 C CA . ALA A 1 178 ? 6.077 2.702 -2.936 1.00 97.94 178 ALA A CA 1
ATOM 1437 C C . ALA A 1 178 ? 7.554 2.332 -2.790 1.00 97.94 178 ALA A C 1
ATOM 1439 O O . ALA A 1 178 ? 8.237 2.874 -1.925 1.00 97.94 178 ALA A O 1
ATOM 1440 N N . CYS A 1 179 ? 8.053 1.409 -3.604 1.00 97.88 179 CYS A N 1
ATOM 1441 C CA . CYS A 1 179 ? 9.443 0.962 -3.575 1.00 97.88 179 CYS A CA 1
ATOM 1442 C C . CYS A 1 179 ? 9.964 0.732 -4.995 1.00 97.88 179 CYS A C 1
ATOM 1444 O O . CYS A 1 179 ? 9.215 0.304 -5.874 1.00 97.88 179 CYS A O 1
ATOM 1446 N N . CYS A 1 180 ? 11.261 0.968 -5.171 1.00 97.25 180 CYS A N 1
ATOM 1447 C CA . CYS A 1 180 ? 12.028 0.648 -6.368 1.00 97.25 180 CYS A CA 1
ATOM 1448 C C . CYS A 1 180 ? 13.251 -0.183 -5.939 1.00 97.25 180 CYS A C 1
ATOM 1450 O O . CYS A 1 180 ? 14.295 0.382 -5.603 1.00 97.25 180 CYS A O 1
ATOM 1452 N N . PRO A 1 181 ? 13.142 -1.526 -5.905 1.00 96.62 181 PRO A N 1
ATOM 1453 C CA . PRO A 1 181 ? 14.245 -2.391 -5.476 1.00 96.62 181 PRO A CA 1
ATOM 1454 C C . PRO A 1 181 ? 15.423 -2.404 -6.460 1.00 96.62 181 PRO A C 1
ATOM 1456 O O . PRO A 1 181 ? 16.532 -2.807 -6.111 1.00 96.62 181 PRO A O 1
ATOM 1459 N N . GLY A 1 182 ? 15.183 -1.991 -7.708 1.00 94.00 182 GLY A N 1
ATOM 1460 C CA . GLY A 1 182 ? 16.207 -1.865 -8.735 1.00 94.00 182 GLY A CA 1
ATOM 1461 C C . GLY A 1 182 ? 17.234 -0.768 -8.435 1.00 94.00 182 GLY A C 1
ATOM 1462 O O . GLY A 1 182 ? 17.092 0.035 -7.520 1.00 94.00 182 GLY A O 1
ATOM 1463 N N . LYS A 1 183 ? 18.289 -0.716 -9.254 1.00 91.81 183 LYS A N 1
ATOM 1464 C CA . LYS A 1 183 ? 19.392 0.256 -9.108 1.00 91.81 183 LYS A CA 1
ATOM 1465 C C . LYS A 1 183 ? 19.125 1.620 -9.748 1.00 91.81 183 LYS A C 1
ATOM 1467 O O . LYS A 1 183 ? 19.918 2.538 -9.571 1.00 91.81 183 LYS A O 1
ATOM 1472 N N . ASN A 1 184 ? 18.054 1.738 -10.525 1.00 89.88 184 ASN A N 1
ATOM 1473 C CA . ASN A 1 184 ? 17.716 2.945 -11.267 1.00 89.88 184 ASN A CA 1
ATOM 1474 C C . ASN A 1 184 ? 16.406 3.502 -10.717 1.00 89.88 184 ASN A C 1
ATOM 1476 O O . ASN A 1 184 ? 15.407 2.794 -10.702 1.00 89.88 184 ASN A O 1
ATOM 1480 N N . ALA A 1 185 ? 16.408 4.765 -10.301 1.00 84.25 185 ALA A N 1
ATOM 1481 C CA . ALA A 1 185 ? 15.217 5.438 -9.804 1.00 84.25 185 ALA A CA 1
ATOM 1482 C C . ALA A 1 185 ? 14.553 6.234 -10.935 1.00 84.25 185 ALA A C 1
ATOM 1484 O O . ALA A 1 185 ? 15.017 7.316 -11.291 1.00 84.25 185 ALA A O 1
ATOM 1485 N N . SER A 1 186 ? 13.483 5.692 -11.511 1.00 88.75 186 SER A N 1
ATOM 1486 C CA . SER A 1 186 ? 12.546 6.462 -12.351 1.00 88.75 186 SER A CA 1
ATOM 1487 C C . SER A 1 186 ? 11.089 6.028 -12.191 1.00 88.75 186 SER A C 1
ATOM 1489 O O . SER A 1 186 ? 10.212 6.536 -12.884 1.00 88.75 186 SER A O 1
ATOM 1491 N N . TYR A 1 187 ? 10.821 5.114 -11.256 1.00 92.81 187 TYR A N 1
ATOM 1492 C CA . TYR A 1 187 ? 9.470 4.697 -10.927 1.00 92.81 187 TYR A CA 1
ATOM 1493 C C . TYR A 1 187 ? 8.701 5.823 -10.237 1.00 92.81 187 TYR A C 1
ATOM 1495 O O . TYR A 1 187 ? 9.212 6.462 -9.319 1.00 92.81 187 TYR A O 1
ATOM 1503 N N . GLU A 1 188 ? 7.448 6.010 -10.641 1.00 94.19 188 GLU A N 1
ATOM 1504 C CA . GLU A 1 188 ? 6.510 6.901 -9.971 1.00 94.19 188 GLU A CA 1
ATOM 1505 C C . GLU A 1 188 ? 5.178 6.186 -9.721 1.00 94.19 188 GLU A C 1
ATOM 1507 O O . GLU A 1 188 ? 4.524 5.678 -10.643 1.00 94.19 188 GLU A O 1
ATOM 1512 N N . ALA A 1 189 ? 4.763 6.179 -8.455 1.00 96.00 189 ALA A N 1
ATOM 1513 C CA . ALA A 1 189 ? 3.485 5.645 -8.005 1.00 96.00 189 ALA A CA 1
ATOM 1514 C C . ALA A 1 189 ? 2.553 6.784 -7.586 1.00 96.00 189 ALA A C 1
ATOM 1516 O O . ALA A 1 189 ? 2.864 7.535 -6.666 1.00 96.00 189 ALA A O 1
ATOM 1517 N N . CYS A 1 190 ? 1.391 6.888 -8.222 1.00 97.31 190 CYS A N 1
ATOM 1518 C CA . CYS A 1 190 ? 0.385 7.904 -7.945 1.00 97.31 190 CYS A CA 1
ATOM 1519 C C . CYS A 1 190 ? -0.859 7.319 -7.270 1.00 97.31 190 CYS A C 1
ATOM 1521 O O . CYS A 1 190 ? -1.464 6.343 -7.730 1.00 97.31 190 CYS A O 1
ATOM 1523 N N . PHE A 1 191 ? -1.288 7.988 -6.208 1.00 98.25 191 PHE A N 1
ATOM 1524 C CA . PHE A 1 191 ? -2.432 7.644 -5.384 1.00 98.25 191 PHE A CA 1
ATOM 1525 C C . PHE A 1 191 ? -3.520 8.689 -5.586 1.00 98.25 191 PHE A C 1
ATOM 1527 O O . PHE A 1 191 ? -3.344 9.857 -5.251 1.00 98.25 191 PHE A O 1
ATOM 1534 N N . SER A 1 192 ? -4.651 8.250 -6.137 1.00 97.75 192 SER A N 1
ATOM 1535 C CA . SER A 1 192 ? -5.763 9.142 -6.509 1.00 97.75 192 SER A CA 1
ATOM 1536 C C . SER A 1 192 ? -6.913 9.129 -5.508 1.00 97.75 192 SER A C 1
ATOM 1538 O O . SER A 1 192 ? -7.800 9.973 -5.586 1.00 97.75 192 SER A O 1
ATOM 1540 N N . SER A 1 193 ? -6.913 8.182 -4.568 1.00 98.12 193 SER A N 1
ATOM 1541 C CA . SER A 1 193 ? -7.784 8.236 -3.401 1.00 98.12 193 SER A CA 1
ATOM 1542 C C . SER A 1 193 ? -7.214 7.449 -2.228 1.00 98.12 193 SER A C 1
ATOM 1544 O O . SER A 1 193 ? -6.565 6.413 -2.406 1.00 98.12 193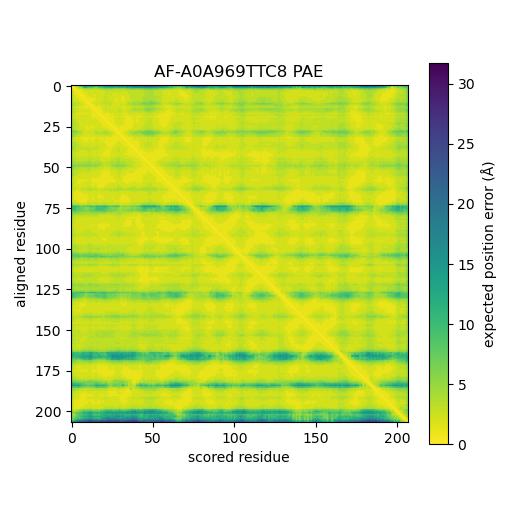 SER A O 1
ATOM 1546 N N . LEU A 1 194 ? -7.495 7.937 -1.023 1.00 98.56 194 LEU A N 1
ATOM 1547 C CA . LEU A 1 194 ? -7.314 7.232 0.238 1.00 98.56 194 LEU A CA 1
ATOM 1548 C C . LEU A 1 194 ? -8.551 7.464 1.099 1.00 98.56 194 LEU A C 1
ATOM 1550 O O . LEU A 1 194 ? -8.940 8.606 1.334 1.00 98.56 194 LEU A O 1
ATOM 1554 N N . LYS A 1 195 ? -9.135 6.379 1.606 1.00 98.50 195 LYS A N 1
ATOM 1555 C CA . LYS A 1 195 ? -10.236 6.397 2.568 1.00 98.50 195 LYS A CA 1
ATOM 1556 C C . LYS A 1 195 ? -9.879 5.532 3.768 1.00 98.50 195 LYS A C 1
ATOM 1558 O O . LYS A 1 195 ? -9.569 4.351 3.613 1.00 98.50 195 LYS A O 1
ATOM 1563 N N . LEU A 1 196 ? -9.925 6.119 4.957 1.00 98.50 196 LEU A N 1
ATOM 1564 C CA . LEU A 1 196 ? -9.636 5.464 6.225 1.00 98.50 196 LEU A CA 1
ATOM 1565 C C . LEU A 1 196 ? -10.851 5.572 7.142 1.00 98.50 196 LEU A C 1
ATOM 1567 O O . LEU A 1 196 ? -11.315 6.669 7.455 1.00 98.50 196 LEU A O 1
ATOM 1571 N N . GLU A 1 197 ? -11.335 4.427 7.599 1.00 97.56 197 GLU A N 1
ATOM 1572 C CA . GLU A 1 197 ? -12.566 4.303 8.373 1.00 97.56 197 GLU A CA 1
ATOM 1573 C C . GLU A 1 197 ? -12.307 3.493 9.644 1.00 97.56 197 GLU A C 1
ATOM 1575 O O . GLU A 1 197 ? -11.568 2.506 9.619 1.00 97.56 197 GLU A O 1
ATOM 1580 N N . ARG A 1 198 ? -12.926 3.876 10.761 1.00 96.56 198 ARG A N 1
ATOM 1581 C CA . ARG A 1 198 ? -12.993 3.040 11.962 1.00 96.56 198 ARG A CA 1
ATOM 1582 C C . ARG A 1 198 ? -14.131 2.045 11.813 1.00 96.56 198 ARG A C 1
ATOM 1584 O O . ARG A 1 198 ? -15.258 2.442 11.520 1.00 96.56 198 ARG A O 1
ATOM 1591 N N . LEU A 1 199 ? -13.839 0.777 12.076 1.00 95.06 199 LEU A N 1
ATOM 1592 C CA . LEU A 1 199 ? -14.841 -0.281 12.064 1.00 95.06 199 LEU A CA 1
ATOM 1593 C C . LEU A 1 199 ? -15.424 -0.491 13.463 1.00 95.06 199 LEU A C 1
ATOM 1595 O O . LEU A 1 199 ? -14.745 -0.345 14.483 1.00 95.06 199 LEU A O 1
ATOM 1599 N N . SER A 1 200 ? -16.701 -0.844 13.491 1.00 89.19 200 SER A N 1
ATOM 1600 C CA . SER A 1 200 ? -17.425 -1.351 14.650 1.00 89.19 200 SER A CA 1
ATOM 1601 C C . SER A 1 200 ? -17.671 -2.856 14.503 1.00 89.19 200 SER A C 1
ATOM 1603 O O . SER A 1 200 ? -17.461 -3.431 13.438 1.00 89.19 200 SER A O 1
ATOM 1605 N N . LYS A 1 201 ? -18.158 -3.506 15.567 1.00 79.44 201 LYS A N 1
ATOM 1606 C CA . LYS A 1 201 ? -18.468 -4.948 15.554 1.00 79.44 201 LYS A CA 1
ATOM 1607 C C . LYS A 1 201 ? -19.537 -5.347 14.530 1.00 79.44 201 LYS A C 1
ATOM 1609 O O . LYS A 1 201 ? -19.599 -6.516 14.167 1.00 79.44 201 LYS A O 1
ATOM 1614 N N . ASP A 1 202 ? -20.363 -4.397 14.102 1.00 81.44 202 ASP A N 1
ATOM 1615 C CA . ASP A 1 202 ? -21.458 -4.632 13.160 1.00 81.44 202 ASP A CA 1
ATOM 1616 C C . ASP A 1 202 ? -21.025 -4.429 11.697 1.00 81.44 202 ASP A C 1
ATOM 1618 O O . ASP A 1 202 ? -21.785 -4.738 10.778 1.00 81.44 202 ASP A O 1
ATOM 1622 N N . ASP A 1 203 ? -19.819 -3.902 11.452 1.00 83.25 203 ASP A N 1
ATOM 1623 C CA . ASP A 1 203 ? -19.321 -3.681 10.098 1.00 83.25 203 ASP A CA 1
ATOM 1624 C C . ASP A 1 203 ? -18.708 -4.978 9.543 1.00 83.25 203 ASP A C 1
ATOM 1626 O O . ASP A 1 203 ? -17.719 -5.502 10.058 1.00 83.25 203 ASP A O 1
ATOM 1630 N N . SER A 1 204 ? -19.287 -5.498 8.457 1.00 79.38 204 SER A N 1
ATOM 1631 C CA . SER A 1 204 ? -18.768 -6.698 7.798 1.00 79.38 204 SER A CA 1
ATOM 1632 C C . SER A 1 204 ? -17.433 -6.425 7.102 1.00 79.38 204 SER A C 1
ATOM 1634 O O . SER A 1 204 ? -17.263 -5.423 6.397 1.00 79.38 204 SER A O 1
ATOM 1636 N N . VAL A 1 205 ? -16.492 -7.360 7.251 1.00 80.00 205 VAL A N 1
ATOM 1637 C CA . VAL A 1 205 ? -15.257 -7.427 6.449 1.00 80.00 205 VAL A CA 1
ATOM 1638 C C . VAL A 1 205 ? -15.446 -8.141 5.115 1.00 80.00 205 VAL A C 1
ATOM 1640 O O . VAL A 1 205 ? -14.660 -7.916 4.203 1.00 80.00 205 VAL A O 1
ATOM 1643 N N . TYR A 1 206 ? -16.510 -8.933 4.985 1.00 68.31 206 TYR A N 1
ATOM 1644 C CA . TYR A 1 206 ? -16.926 -9.559 3.736 1.00 68.31 206 TYR A CA 1
ATOM 1645 C C . TYR A 1 206 ? -17.989 -8.672 3.083 1.00 68.31 206 TYR A C 1
ATOM 1647 O O . TYR A 1 206 ? -19.042 -8.431 3.682 1.00 68.31 206 TYR A O 1
ATOM 1655 N N . LEU A 1 207 ? -17.689 -8.151 1.896 1.00 57.34 207 LEU A N 1
ATOM 1656 C CA . LEU A 1 207 ? -18.641 -7.435 1.047 1.00 57.34 207 LEU A CA 1
ATOM 1657 C C . LEU A 1 207 ? -18.898 -8.264 -0.205 1.00 57.34 207 LEU A C 1
ATOM 1659 O O . LEU A 1 207 ? -17.892 -8.734 -0.781 1.00 57.34 207 LEU A O 1
#

InterPro domains:
  IPR009784 Protein of unknown function DUF1349 [PF07081] (20-197)
  IPR009784 Protein of unknown function DUF1349 [PTHR35332] (17-199)
  IPR013320 Concanavalin A-like lectin/glucanase domain superfamily [SSF49899] (11-197)
  IPR015987 Uncharacterised conserved protein UCP022704 [PIRSF022704] (17-201)

Secondary structure (DSSP, 8-state):
-PEEEEEE-STT-SPTT-EEES--EEEEETTEEEEEPPBT--EEESTTT--EEE---EEEEEE-SSEEEEEEEEEE--STT-EEEEEEESSSSSEEEEEEE--SSS-EEEEEEEEETTEEEEEEEEES-TTS-EEEEEEEETTEEEEEEESSSSS-EEEEEEE-GGGTT--EEEEEEEEB-SSS---EEEEEEEEEEE--TTS-S--

Solvent-accessible surface area (backbone atoms only — not comparable to full-atom values): 10773 Å² total; per-residue (Å²): 130,64,48,81,75,47,75,44,44,25,73,94,46,84,60,89,76,53,46,70,42,56,74,56,57,66,51,66,50,99,59,7,36,33,39,35,31,54,43,65,13,34,78,45,28,36,55,98,74,68,52,76,40,83,59,32,27,34,44,28,29,82,43,69,79,34,29,36,42,37,36,34,36,32,32,61,67,79,47,56,49,22,29,40,38,44,35,39,35,66,49,99,34,30,35,38,39,38,32,49,33,34,40,85,86,62,58,19,36,40,33,40,35,46,26,50,92,43,34,40,47,78,49,70,44,81,32,84,65,68,67,53,58,36,30,43,34,43,36,40,49,86,46,37,38,41,34,33,36,21,77,81,78,78,63,66,44,78,80,49,74,48,78,43,74,93,42,59,91,44,60,31,38,40,38,40,32,35,26,20,52,32,88,66,63,77,41,42,37,26,33,46,33,44,40,34,30,38,49,53,96,85,56,73,89,76,119

Radius of gyration: 15.61 Å; Cα contacts (8 Å, |Δi|>4): 584; chains: 1; bounding box: 41×37×40 Å

Nearest PDB structures (foldseek):
  3o12-assembly1_A  TM=9.330E-01  e=3.991E-17  Saccharomyces cerevisiae
  3mep-assembly1_A  TM=9.336E-01  e=7.852E-17  Pectobacterium atrosepticum SCRI1043
  5zqs-assembly1_A  TM=7.404E-01  e=2.522E-09  Bacillus pumilus
  5joy-assembly1_A  TM=7.973E-01  e=2.366E-08  Bacteroides ovatus
  5zqs-assembly1_B  TM=7.388E-01  e=5.802E-09  Bacillus pumilus

Sequence (207 aa):
MAELLAETDFKDGIPEGFTWRNEPEWHVGEKGLCIAPAAETDYWQRTHYGFCHDNGPFLFRRMKGDFRLTVRCSGRAEHQYDQAGIYLRHSEETWVKVSLEYIEKGPSKLGAVVTTHGYSDWSSQPEADPDKPIFFRISRVGNEVFIDTSKDGDSWFQIRIAHLEESAGQPLEAGIYACCPGKNASYEACFSSLKLERLSKDDSVYL

Organism: NCBI:txid1237094